Protein AF-A0A0R1FWG7-F1 (afdb_monomer_lite)

Foldseek 3Di:
DDDDDDDDDDDDDDDDDDPDDDDPQLPDDVPDCVLQQQFACDLDCLFKPADVQFAFQLMKGWGQWACALLNDTDGTDSPDIDGPLLRDALDPQLLQLSLVLLCVVVVHDPDRDHPPDDSVVSVVSSSVSSNVLNNVCNVVVDCPVVSVSSVVSLVVVVVVPPDPDPVPHSFHQHPPGDGGGSVNVVVSSVVD

InterPro domains:
  IPR003318 Glycoside hydrolase, family 70, catalytic domain [PF02324] (84-166)

Sequence (192 aa):
MAALFGVGLILSISNSRAETSGIVKPAYNPQNNYSKNNAFYKIDEQNISTVDGYLTFNTWYRPKMILRNGQKWENSTSKDRRPILMAWWPSKRLETQYINFMNEYFDYGDDTYDITSSQKDLNDATQVIQKEVEMKITQTKSTKWLKAIIKEFIKDQSQYSLVNHDEKSNKLVDGKHRKFNINDLKRLNSLF

Secondary structure (DSSP, 8-state):
--------------------SS-------TT-HHHHHHSBS-SSTTTB--BTTB-BTT-EE-BSEEEETTTEEEE--TT--EEGGGT--SSHHHHHHHHHHHHHHHT--SPPP-TTS-HHHHHHHHHHHHHHHHHHHHHHT-SHHHHHHHHHHHHHTTTTT--SS-TTT-B-B-SS--B-BHHHHHHHHTT-

Radius of gyration: 18.35 Å; chains: 1; bounding box: 41×44×64 Å

Organism: NCBI:txid1423768

pLDDT: mean 72.42, std 23.99, range [22.06, 97.94]

Structure (mmCIF, N/CA/C/O backbone):
data_AF-A0A0R1FWG7-F1
#
_entry.id   AF-A0A0R1FWG7-F1
#
loop_
_atom_site.group_PDB
_atom_site.id
_atom_site.type_symbol
_atom_site.label_atom_id
_atom_site.label_alt_id
_atom_site.label_comp_id
_atom_site.label_asym_id
_atom_site.label_entity_id
_atom_site.label_seq_id
_atom_site.pdbx_PDB_ins_code
_atom_site.Cartn_x
_atom_site.Cartn_y
_atom_site.Cartn_z
_atom_site.occupancy
_atom_site.B_iso_or_equiv
_atom_site.auth_seq_id
_atom_site.auth_comp_id
_atom_site.auth_asym_id
_atom_site.auth_atom_id
_atom_site.pdbx_PDB_model_num
ATOM 1 N N . MET A 1 1 ? 13.111 23.728 -48.787 1.00 31.08 1 MET A N 1
ATOM 2 C CA . MET A 1 1 ? 13.459 22.297 -48.914 1.00 31.08 1 MET A CA 1
ATOM 3 C C . MET A 1 1 ? 13.442 21.699 -47.519 1.00 31.08 1 MET A C 1
ATOM 5 O O . MET A 1 1 ? 14.278 22.075 -46.713 1.00 31.08 1 MET A O 1
ATOM 9 N N . ALA A 1 2 ? 12.447 20.868 -47.220 1.00 29.61 2 ALA A N 1
ATOM 10 C CA . ALA A 1 2 ? 12.314 20.132 -45.967 1.00 29.61 2 ALA A CA 1
ATOM 11 C C . ALA A 1 2 ? 11.973 18.680 -46.327 1.00 29.61 2 ALA A C 1
ATOM 13 O O . ALA A 1 2 ? 10.992 18.446 -47.027 1.00 29.61 2 ALA A O 1
ATOM 14 N N . ALA A 1 3 ? 12.825 17.746 -45.913 1.00 26.14 3 ALA A N 1
ATOM 15 C CA . ALA A 1 3 ? 12.630 16.294 -45.908 1.00 26.14 3 ALA A CA 1
ATOM 16 C C . ALA A 1 3 ? 13.750 15.741 -44.989 1.00 26.14 3 ALA A C 1
ATOM 18 O O . ALA A 1 3 ? 14.853 16.275 -45.022 1.00 26.14 3 ALA A O 1
ATOM 19 N N . LEU A 1 4 ? 13.558 14.781 -44.084 1.00 24.23 4 LEU A N 1
ATOM 20 C CA . LEU A 1 4 ? 12.995 13.448 -44.275 1.00 24.23 4 LEU A CA 1
ATOM 21 C C . LEU A 1 4 ? 12.513 12.847 -42.940 1.00 24.23 4 LEU A C 1
ATOM 23 O O . LEU A 1 4 ? 13.108 13.069 -41.888 1.00 24.23 4 LEU A O 1
ATOM 27 N N . PHE A 1 5 ? 11.474 12.018 -43.039 1.00 29.58 5 PHE A N 1
ATOM 28 C CA . PHE A 1 5 ? 11.072 11.007 -42.062 1.00 29.58 5 PHE A CA 1
ATOM 29 C C . PHE A 1 5 ? 12.147 9.913 -41.915 1.00 29.58 5 PHE A C 1
ATOM 31 O O . PHE A 1 5 ? 12.791 9.553 -42.899 1.00 29.58 5 PHE A O 1
ATOM 38 N N . GLY A 1 6 ? 12.274 9.319 -40.724 1.00 23.81 6 GLY A N 1
ATOM 39 C CA . GLY A 1 6 ? 13.132 8.154 -40.494 1.00 23.81 6 GLY A CA 1
ATOM 40 C C . GLY A 1 6 ? 12.812 7.424 -39.191 1.00 23.81 6 GLY A C 1
ATOM 41 O O . GLY A 1 6 ? 13.288 7.797 -38.126 1.00 23.81 6 GLY A O 1
ATOM 42 N N . VAL A 1 7 ? 11.996 6.377 -39.301 1.00 28.64 7 VAL A N 1
ATOM 43 C CA . VAL A 1 7 ? 11.747 5.348 -38.282 1.00 28.64 7 VAL A CA 1
ATOM 44 C C . VAL A 1 7 ? 13.055 4.602 -37.983 1.00 28.64 7 VAL A C 1
ATOM 46 O O . VAL A 1 7 ? 13.767 4.231 -38.911 1.00 28.64 7 VAL A O 1
ATOM 49 N N . GLY A 1 8 ? 13.355 4.346 -36.707 1.00 22.06 8 GLY A N 1
ATOM 50 C CA . GLY A 1 8 ? 14.566 3.632 -36.291 1.00 22.06 8 GLY A CA 1
ATOM 51 C C . GLY A 1 8 ? 14.415 2.937 -34.941 1.00 22.06 8 GLY A C 1
ATOM 52 O O . GLY A 1 8 ? 15.025 3.333 -33.956 1.00 22.06 8 GLY A O 1
ATOM 53 N N . LEU A 1 9 ? 13.580 1.899 -34.907 1.00 23.03 9 LEU A N 1
ATOM 54 C CA . LEU A 1 9 ? 13.536 0.895 -33.847 1.00 23.03 9 LEU A CA 1
ATOM 55 C C . LEU A 1 9 ? 14.856 0.100 -33.855 1.00 23.03 9 LEU A C 1
ATOM 57 O O . LEU A 1 9 ? 15.122 -0.603 -34.826 1.00 23.03 9 LEU A O 1
ATOM 61 N N . ILE A 1 10 ? 15.644 0.144 -32.776 1.00 25.00 10 ILE A N 1
ATOM 62 C CA . ILE A 1 10 ? 16.577 -0.945 -32.443 1.00 25.00 10 ILE A CA 1
ATOM 63 C C . ILE A 1 10 ? 16.341 -1.362 -30.990 1.00 25.00 10 ILE A C 1
ATOM 65 O O . ILE A 1 10 ? 16.821 -0.748 -30.041 1.00 25.00 10 ILE A O 1
ATOM 69 N N . LEU A 1 11 ? 15.578 -2.447 -30.852 1.00 23.88 11 LEU A N 1
ATOM 70 C CA . LEU A 1 11 ? 15.606 -3.353 -29.711 1.00 23.88 11 LEU A CA 1
ATOM 71 C C . LEU A 1 11 ? 16.945 -4.101 -29.724 1.00 23.88 11 LEU A C 1
ATOM 73 O O . LEU A 1 11 ? 17.258 -4.796 -30.686 1.00 23.88 11 LEU A O 1
ATOM 77 N N . SER A 1 12 ? 17.700 -4.011 -28.634 1.00 25.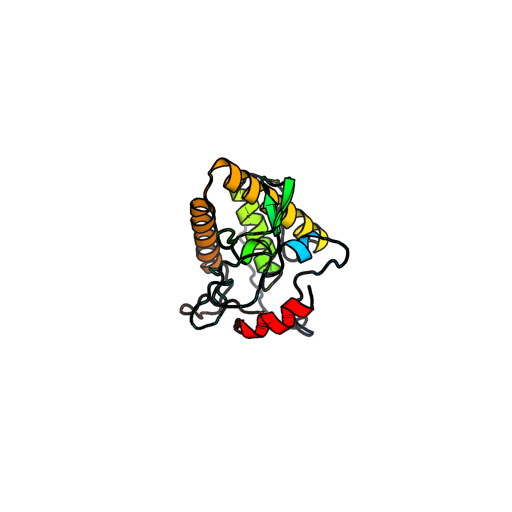70 12 SER A N 1
ATOM 78 C CA . SER A 1 12 ? 18.812 -4.916 -28.340 1.00 25.70 12 SER A CA 1
ATOM 79 C C . SER A 1 12 ? 18.704 -5.342 -26.880 1.00 25.70 12 SER A C 1
ATOM 81 O O . SER A 1 12 ? 19.145 -4.644 -25.969 1.00 25.70 12 SER A O 1
ATOM 83 N N . ILE A 1 13 ? 18.067 -6.493 -26.674 1.00 30.81 13 ILE A N 1
ATOM 84 C CA . ILE A 1 13 ? 18.043 -7.233 -25.412 1.00 30.81 13 ILE A CA 1
ATOM 85 C C . ILE A 1 13 ? 19.378 -7.975 -25.248 1.00 30.81 13 ILE A C 1
ATOM 87 O O . ILE A 1 13 ? 19.883 -8.543 -26.214 1.00 30.81 13 ILE A O 1
ATOM 91 N N . SER A 1 14 ? 19.835 -8.055 -23.992 1.00 30.50 14 SER A N 1
ATOM 92 C CA . SER A 1 14 ? 20.811 -8.985 -23.380 1.00 30.50 14 SER A CA 1
ATOM 93 C C . SER A 1 14 ? 22.120 -8.297 -22.944 1.00 30.50 14 SER A C 1
ATOM 95 O O . SER A 1 14 ? 22.676 -7.493 -23.670 1.00 30.50 14 SER A O 1
ATOM 97 N N . ASN A 1 15 ? 22.676 -8.509 -21.748 1.00 31.50 15 ASN A N 1
ATOM 98 C CA . ASN A 1 15 ? 22.517 -9.618 -20.824 1.00 31.50 15 ASN A CA 1
ATOM 99 C C . ASN A 1 15 ? 23.030 -9.226 -19.419 1.00 31.50 15 ASN A C 1
ATOM 101 O O . ASN A 1 15 ? 24.062 -8.577 -19.282 1.00 31.50 15 ASN A O 1
ATOM 105 N N . SER A 1 16 ? 22.312 -9.687 -18.394 1.00 40.69 16 SER A N 1
ATOM 106 C CA . SER A 1 16 ? 22.815 -10.235 -17.125 1.00 40.69 16 SER A CA 1
ATOM 107 C C . SER A 1 16 ? 24.075 -9.641 -16.459 1.00 40.69 16 SER A C 1
ATOM 109 O O . SER A 1 16 ? 25.192 -9.993 -16.833 1.00 40.69 16 SER A O 1
ATOM 111 N N . ARG A 1 17 ? 23.893 -8.920 -15.341 1.00 32.62 17 ARG A N 1
ATOM 112 C CA . ARG A 1 17 ? 24.586 -9.116 -14.036 1.00 32.62 17 ARG A CA 1
ATOM 113 C C . ARG A 1 17 ? 24.472 -7.863 -13.157 1.00 32.62 17 ARG A C 1
ATOM 115 O O . ARG A 1 17 ? 25.412 -7.096 -13.016 1.00 32.62 17 ARG A O 1
ATOM 122 N N . ALA A 1 18 ? 23.326 -7.722 -12.498 1.00 30.61 18 ALA A N 1
ATOM 123 C CA . ALA A 1 18 ? 23.224 -7.062 -11.194 1.00 30.61 18 ALA A CA 1
ATOM 124 C C . ALA A 1 18 ? 22.022 -7.621 -10.408 1.00 30.61 18 ALA A C 1
ATOM 126 O O . ALA A 1 18 ? 21.308 -6.897 -9.735 1.00 30.61 18 ALA A O 1
ATOM 127 N N . GLU A 1 19 ? 21.772 -8.930 -10.505 1.00 35.44 19 GLU A N 1
ATOM 128 C CA . GLU A 1 19 ? 20.774 -9.619 -9.677 1.00 35.44 19 GLU A CA 1
ATOM 129 C C . GLU A 1 19 ? 21.461 -10.643 -8.772 1.00 35.44 19 GLU A C 1
ATOM 131 O O . GLU A 1 19 ? 21.254 -11.860 -8.856 1.00 35.44 19 GLU A O 1
ATOM 136 N N . THR A 1 20 ? 22.345 -10.149 -7.911 1.00 29.97 20 THR A N 1
ATOM 137 C CA . THR A 1 20 ? 22.877 -10.923 -6.791 1.00 29.97 20 THR A CA 1
ATOM 138 C C . THR A 1 20 ? 23.075 -10.010 -5.590 1.00 29.97 20 THR A C 1
ATOM 140 O O . THR A 1 20 ? 24.116 -9.377 -5.456 1.00 29.97 20 THR A O 1
ATOM 143 N N . SER A 1 21 ? 22.096 -9.957 -4.690 1.00 28.17 21 SER A N 1
ATOM 144 C CA . SER A 1 21 ? 22.282 -10.410 -3.304 1.00 28.17 21 SER A CA 1
ATOM 145 C C . SER A 1 21 ? 21.107 -9.988 -2.424 1.00 28.17 21 SER A C 1
ATOM 147 O O . SER A 1 21 ? 20.865 -8.813 -2.181 1.00 28.17 21 SER A O 1
ATOM 149 N N . GLY A 1 22 ? 20.428 -10.997 -1.883 1.00 27.80 22 GLY A N 1
ATOM 150 C CA . GLY A 1 22 ? 19.469 -10.827 -0.804 1.00 27.80 22 GLY A CA 1
ATOM 151 C C . GLY A 1 22 ? 18.090 -10.405 -1.283 1.00 27.80 22 GLY A C 1
ATOM 152 O O . GLY A 1 22 ? 17.945 -9.659 -2.237 1.00 27.80 22 GLY A O 1
ATOM 153 N N . ILE A 1 23 ? 17.083 -10.938 -0.595 1.00 29.78 23 ILE A N 1
ATOM 154 C CA . ILE A 1 23 ? 15.804 -10.286 -0.305 1.00 29.78 23 ILE A CA 1
ATOM 155 C C . ILE A 1 23 ? 15.820 -8.834 -0.802 1.00 29.78 23 ILE A C 1
ATOM 157 O O . ILE A 1 23 ? 16.528 -8.019 -0.201 1.00 29.78 23 ILE A O 1
ATOM 161 N N . VAL A 1 24 ? 15.066 -8.501 -1.857 1.00 31.81 24 VAL A N 1
ATOM 162 C CA . VAL A 1 24 ? 14.725 -7.097 -2.105 1.00 31.81 24 VAL A CA 1
ATOM 163 C C . VAL A 1 24 ? 13.891 -6.688 -0.902 1.00 31.81 24 VAL A C 1
ATOM 165 O O . VAL A 1 24 ? 12.697 -6.968 -0.796 1.00 31.81 24 VAL A O 1
ATOM 168 N N . LYS A 1 25 ? 14.584 -6.154 0.104 1.00 34.41 25 LYS A N 1
ATOM 169 C CA . LYS A 1 25 ? 13.957 -5.534 1.256 1.00 34.41 25 LYS A CA 1
ATOM 170 C C . LYS A 1 25 ? 13.084 -4.437 0.647 1.00 34.41 25 LYS A C 1
ATOM 172 O O . LYS A 1 25 ? 13.631 -3.677 -0.158 1.00 34.41 25 LYS A O 1
ATOM 177 N N . PRO A 1 26 ? 11.784 -4.328 0.991 1.00 36.22 26 PRO A N 1
ATOM 178 C CA . PRO A 1 26 ? 11.079 -3.080 0.711 1.00 36.22 26 PRO A CA 1
ATOM 179 C C . PRO A 1 26 ? 11.997 -1.987 1.231 1.00 36.22 26 PRO A C 1
ATOM 181 O O . PRO A 1 26 ? 12.526 -2.165 2.329 1.00 36.22 26 PRO A O 1
ATOM 184 N N . ALA A 1 27 ? 12.316 -0.990 0.411 1.00 38.44 27 ALA A N 1
ATOM 185 C CA . ALA A 1 27 ? 13.386 -0.054 0.695 1.00 38.44 27 ALA A CA 1
ATOM 186 C C . ALA A 1 27 ? 13.237 0.545 2.092 1.00 38.44 27 ALA A C 1
ATOM 188 O O . ALA A 1 27 ? 12.474 1.479 2.337 1.00 38.44 27 ALA A O 1
ATOM 189 N N . TYR A 1 28 ? 13.933 -0.076 3.036 1.00 40.16 28 TYR A N 1
ATOM 190 C CA . TYR A 1 28 ? 13.684 0.120 4.442 1.00 40.16 28 TYR A CA 1
ATOM 191 C C . TYR A 1 28 ? 14.490 1.336 4.838 1.00 40.16 28 TYR A C 1
ATOM 193 O O . TYR A 1 28 ? 15.714 1.274 4.941 1.00 40.16 28 TYR A O 1
ATOM 201 N N . ASN A 1 29 ? 13.786 2.445 5.034 1.00 40.19 29 ASN A N 1
ATOM 202 C CA . ASN A 1 29 ? 14.316 3.570 5.771 1.00 40.19 29 ASN A CA 1
ATOM 203 C C . ASN A 1 29 ? 13.991 3.360 7.269 1.00 40.19 29 ASN A C 1
ATOM 205 O O . ASN A 1 29 ? 12.844 3.591 7.663 1.00 40.19 29 ASN A O 1
ATOM 209 N N . PRO A 1 30 ? 14.954 2.930 8.113 1.00 39.53 30 PRO A N 1
ATOM 210 C CA . PRO A 1 30 ? 14.750 2.693 9.550 1.00 39.53 30 PRO A CA 1
ATOM 211 C C . PRO A 1 30 ? 14.271 3.909 10.349 1.00 39.53 30 PRO A C 1
ATOM 213 O O . PRO A 1 30 ? 13.859 3.750 11.498 1.00 39.53 30 PRO A O 1
ATOM 216 N N . GLN A 1 31 ? 14.324 5.107 9.763 1.00 41.41 31 GLN A N 1
ATOM 217 C CA . GLN A 1 31 ? 13.936 6.360 10.408 1.00 41.41 31 GLN A CA 1
ATOM 218 C C . GLN A 1 31 ? 12.481 6.774 10.136 1.00 41.41 31 GLN A C 1
ATOM 220 O O . GLN A 1 31 ? 12.045 7.799 10.652 1.00 41.41 31 GLN A O 1
ATOM 225 N N . ASN A 1 32 ? 11.702 6.009 9.356 1.00 54.47 32 ASN A N 1
ATOM 226 C CA . ASN A 1 32 ? 10.327 6.389 9.023 1.00 54.47 32 ASN A CA 1
ATOM 227 C C . ASN A 1 32 ? 9.288 5.484 9.715 1.00 54.47 32 ASN A C 1
ATOM 229 O O . ASN A 1 32 ? 9.190 4.291 9.431 1.00 54.47 32 ASN A O 1
ATOM 233 N N . ASN A 1 33 ? 8.453 6.066 10.584 1.00 70.94 33 ASN A N 1
ATOM 234 C CA . ASN A 1 33 ? 7.305 5.388 11.205 1.00 70.94 33 ASN A CA 1
ATOM 235 C C . ASN A 1 33 ? 6.313 4.818 10.171 1.00 70.94 33 ASN A C 1
ATOM 237 O O . ASN A 1 33 ? 5.533 3.923 10.491 1.00 70.94 33 ASN A O 1
ATOM 241 N N . TYR A 1 34 ? 6.361 5.296 8.927 1.00 79.56 34 TYR A N 1
ATOM 242 C CA . TYR A 1 34 ? 5.481 4.881 7.839 1.00 79.56 34 TYR A CA 1
ATOM 243 C C . TYR A 1 34 ? 5.527 3.378 7.535 1.00 79.56 34 TYR A C 1
ATOM 245 O O . TYR A 1 34 ? 4.486 2.726 7.449 1.00 79.56 34 TYR A O 1
ATOM 253 N N . SER A 1 35 ? 6.726 2.799 7.420 1.00 79.38 35 SER A N 1
ATOM 254 C CA . SER A 1 35 ? 6.892 1.369 7.125 1.00 79.38 35 SER A CA 1
ATOM 255 C C . SER A 1 35 ? 6.396 0.497 8.281 1.00 79.38 35 SER A C 1
ATOM 257 O O . SER A 1 35 ? 5.703 -0.495 8.058 1.00 79.38 35 SER A O 1
ATOM 259 N N . LYS A 1 36 ? 6.664 0.907 9.527 1.00 83.75 36 LYS A N 1
ATOM 260 C CA . LYS A 1 36 ? 6.192 0.227 10.745 1.00 83.75 36 LYS A CA 1
ATOM 261 C C . LYS A 1 36 ? 4.672 0.238 10.857 1.00 83.75 36 LYS A C 1
ATOM 263 O O . LYS A 1 36 ? 4.076 -0.771 11.228 1.00 83.75 36 LYS A O 1
ATOM 268 N N . ASN A 1 37 ? 4.049 1.358 10.511 1.00 89.19 37 ASN A N 1
ATOM 269 C CA . ASN A 1 37 ? 2.600 1.519 10.532 1.00 89.19 37 ASN A CA 1
ATOM 270 C C . ASN A 1 37 ? 1.910 0.642 9.477 1.00 89.19 37 ASN A C 1
ATOM 272 O O . ASN A 1 37 ? 0.889 0.016 9.769 1.00 89.19 37 ASN A O 1
ATOM 276 N N . ASN A 1 38 ? 2.510 0.533 8.291 1.00 90.31 38 ASN A N 1
ATOM 277 C CA . ASN A 1 38 ? 2.018 -0.303 7.198 1.00 90.31 38 ASN A CA 1
ATOM 278 C C . ASN A 1 38 ? 2.428 -1.779 7.288 1.00 90.31 38 ASN A C 1
ATOM 280 O O . ASN A 1 38 ? 1.972 -2.572 6.465 1.00 90.31 38 ASN A O 1
ATOM 284 N N . ALA A 1 39 ? 3.244 -2.178 8.266 1.00 86.62 39 ALA A N 1
ATOM 285 C CA . ALA A 1 39 ? 3.586 -3.580 8.484 1.00 86.62 39 ALA A CA 1
ATOM 286 C C . ALA A 1 39 ? 2.330 -4.424 8.767 1.00 86.62 39 ALA A C 1
ATOM 288 O O . ALA A 1 39 ? 1.300 -3.911 9.210 1.00 86.62 39 ALA A O 1
ATOM 289 N N . PHE A 1 40 ? 2.412 -5.737 8.550 1.00 86.50 40 PHE A N 1
ATOM 290 C CA . PHE A 1 40 ? 1.304 -6.649 8.834 1.00 86.50 40 PHE A CA 1
ATOM 291 C C . PHE A 1 40 ? 0.906 -6.576 10.315 1.00 86.50 40 PHE A C 1
ATOM 293 O O . PHE A 1 40 ? 1.756 -6.682 11.201 1.00 86.50 40 PHE A O 1
ATOM 300 N N . TYR A 1 41 ? -0.395 -6.453 10.595 1.00 89.31 41 TYR A N 1
ATOM 301 C CA . TYR A 1 41 ? -0.917 -6.564 11.960 1.00 89.31 41 TYR A CA 1
ATOM 302 C C . TYR A 1 41 ? -0.569 -7.928 12.562 1.00 89.31 41 TYR A C 1
ATOM 304 O O . TYR A 1 41 ? -0.049 -8.027 13.672 1.00 89.31 41 TYR A O 1
ATOM 312 N N . LYS A 1 42 ? -0.835 -8.985 11.790 1.00 86.94 42 LYS A N 1
ATOM 313 C CA . LYS A 1 42 ? -0.473 -10.366 12.090 1.00 86.94 42 LYS A CA 1
ATOM 314 C C . LYS A 1 42 ? -0.392 -11.151 10.785 1.00 86.94 42 LYS A C 1
ATOM 316 O O . LYS A 1 42 ? -1.100 -10.834 9.830 1.00 86.94 42 LYS A O 1
ATOM 321 N N . ILE A 1 43 ? 0.471 -12.160 10.745 1.00 84.50 43 ILE A N 1
ATOM 322 C CA . ILE A 1 43 ? 0.637 -13.029 9.576 1.00 84.50 43 ILE A CA 1
ATOM 323 C C . ILE A 1 43 ? -0.133 -14.318 9.809 1.00 84.50 43 ILE A C 1
ATOM 325 O O . ILE A 1 43 ? 0.385 -15.289 10.360 1.00 84.50 43 ILE A O 1
ATOM 329 N N . ASP A 1 44 ? -1.395 -14.281 9.412 1.00 84.31 44 ASP A N 1
ATOM 330 C CA . ASP A 1 44 ? -2.301 -15.418 9.369 1.00 84.31 44 ASP A CA 1
ATOM 331 C C . ASP A 1 44 ? -3.400 -15.164 8.325 1.00 84.31 44 ASP A C 1
ATOM 333 O O . ASP A 1 44 ? -3.553 -14.056 7.803 1.00 84.31 44 ASP A O 1
ATOM 337 N N . GLU A 1 45 ? -4.172 -16.199 8.019 1.00 84.62 45 GLU A N 1
ATOM 338 C CA . GLU A 1 45 ? -5.243 -16.149 7.016 1.00 84.62 45 GLU A CA 1
ATOM 339 C C . GLU A 1 45 ? -6.403 -15.230 7.433 1.00 84.62 45 GLU A C 1
ATOM 341 O O . GLU A 1 45 ? -7.122 -14.690 6.593 1.00 84.62 45 GLU A O 1
ATOM 346 N N . GLN A 1 46 ? -6.559 -14.970 8.737 1.00 89.75 46 GLN A N 1
ATOM 347 C CA . GLN A 1 46 ? -7.529 -13.996 9.239 1.00 89.75 46 GLN A CA 1
ATOM 348 C C . GLN A 1 46 ? -7.088 -12.560 8.980 1.00 89.75 46 GLN A C 1
ATOM 350 O O . GLN A 1 46 ? -7.915 -11.650 9.070 1.00 89.75 46 GLN A O 1
ATOM 355 N N . ASN A 1 47 ? -5.807 -12.317 8.699 1.00 90.00 47 ASN A N 1
ATOM 356 C CA . ASN A 1 47 ? -5.251 -10.985 8.509 1.00 90.00 47 ASN A CA 1
ATOM 357 C C . ASN A 1 47 ? -4.757 -10.709 7.084 1.00 90.00 47 ASN A C 1
ATOM 359 O O . ASN A 1 47 ? -4.560 -9.543 6.735 1.00 90.00 47 ASN A O 1
ATOM 363 N N . ILE A 1 48 ? -4.620 -11.748 6.259 1.00 87.50 48 ILE A N 1
ATOM 364 C CA . ILE A 1 48 ? -4.055 -11.690 4.909 1.00 87.50 48 ILE A CA 1
ATOM 365 C C . ILE A 1 48 ? -4.868 -12.599 3.987 1.00 87.50 48 ILE A C 1
ATOM 367 O O . ILE A 1 48 ? -4.997 -13.791 4.246 1.00 87.50 48 ILE A O 1
ATOM 371 N N . SER A 1 49 ? -5.386 -12.059 2.883 1.00 86.50 49 SER A N 1
ATOM 372 C CA . SER A 1 49 ? -6.030 -12.886 1.860 1.00 86.50 49 SER A CA 1
ATOM 373 C C . SER A 1 49 ? -4.982 -13.585 0.993 1.00 86.50 49 SER A C 1
ATOM 375 O O . SER A 1 49 ? -4.137 -12.922 0.380 1.00 86.50 49 SER A O 1
ATOM 377 N N . THR A 1 50 ? -5.078 -14.902 0.880 1.00 78.94 50 THR A N 1
ATOM 378 C CA . THR A 1 50 ? -4.167 -15.734 0.089 1.00 78.94 50 THR A CA 1
ATOM 379 C C . THR A 1 50 ? -4.932 -16.546 -0.955 1.00 78.94 50 THR A C 1
ATOM 381 O O . THR A 1 50 ? -6.152 -16.690 -0.879 1.00 78.94 50 THR A O 1
ATOM 384 N N . VAL A 1 51 ? -4.206 -17.067 -1.944 1.00 71.94 51 VAL A N 1
ATOM 385 C CA . VAL A 1 51 ? -4.682 -18.112 -2.864 1.00 71.94 51 VAL A CA 1
ATOM 386 C C . VAL A 1 51 ? -3.756 -19.309 -2.683 1.00 71.94 51 VAL A C 1
ATOM 388 O O . VAL A 1 51 ? -2.550 -19.194 -2.916 1.00 71.94 51 VAL A O 1
ATOM 391 N N . ASP A 1 52 ? -4.295 -20.425 -2.194 1.00 75.44 52 ASP A N 1
ATOM 392 C CA . ASP A 1 52 ? -3.541 -21.631 -1.812 1.00 75.44 52 ASP A CA 1
ATOM 393 C C . ASP A 1 52 ? -2.373 -21.347 -0.845 1.00 75.44 52 ASP A C 1
ATOM 395 O O . ASP A 1 52 ? -1.282 -21.899 -0.980 1.00 75.44 52 ASP A O 1
ATOM 399 N N . GLY A 1 53 ? -2.551 -20.408 0.093 1.00 70.75 53 GLY A N 1
ATOM 400 C CA . GLY A 1 53 ? -1.501 -20.002 1.038 1.00 70.75 53 GLY A CA 1
ATOM 401 C C . GLY A 1 53 ? -0.421 -19.074 0.459 1.00 70.75 53 GLY A C 1
ATOM 402 O O . GLY A 1 53 ? 0.515 -18.701 1.171 1.00 70.75 53 GLY A O 1
ATOM 403 N N . TYR A 1 54 ? -0.547 -18.656 -0.804 1.00 73.25 54 TYR A N 1
ATOM 404 C CA . TYR A 1 54 ? 0.363 -17.713 -1.457 1.00 73.25 54 TYR A CA 1
ATOM 405 C C . TYR A 1 54 ? -0.211 -16.303 -1.528 1.00 73.25 54 TYR A C 1
ATOM 407 O O . TYR A 1 54 ? -1.425 -16.097 -1.626 1.00 73.25 54 TYR A O 1
ATOM 415 N N . LEU A 1 55 ? 0.692 -15.326 -1.532 1.00 78.38 55 LEU A N 1
ATOM 416 C CA . LEU A 1 55 ? 0.353 -13.941 -1.819 1.00 78.38 55 LEU A CA 1
ATOM 417 C C . LEU A 1 55 ? 0.216 -13.741 -3.324 1.00 78.38 55 LEU A C 1
ATOM 419 O O . LEU A 1 55 ? 0.971 -14.295 -4.127 1.00 78.38 55 LEU A O 1
ATOM 423 N N . THR A 1 56 ? -0.729 -12.893 -3.695 1.00 78.12 56 THR A N 1
ATOM 424 C CA . THR A 1 56 ? -0.982 -12.486 -5.076 1.00 78.12 56 THR A CA 1
ATOM 425 C C . THR A 1 56 ? -0.952 -10.969 -5.165 1.00 78.12 56 THR A C 1
ATOM 427 O O . THR A 1 56 ? -1.079 -10.286 -4.148 1.00 78.12 56 THR A O 1
ATOM 430 N N . PHE A 1 57 ? -0.862 -10.413 -6.371 1.00 80.06 57 PHE A N 1
ATOM 431 C CA . PHE A 1 57 ? -1.038 -8.964 -6.550 1.00 80.06 57 PHE A CA 1
ATOM 432 C C . PHE A 1 57 ? -2.416 -8.478 -6.061 1.00 80.06 57 PHE A C 1
ATOM 434 O O . PHE A 1 57 ? -2.570 -7.342 -5.624 1.00 80.06 57 PHE A O 1
ATOM 441 N N . ASN A 1 58 ? -3.408 -9.375 -6.046 1.00 81.94 58 ASN A N 1
ATOM 442 C CA . ASN A 1 58 ? -4.746 -9.135 -5.509 1.00 81.94 58 ASN A CA 1
ATOM 443 C C . ASN A 1 58 ? -4.849 -9.337 -3.987 1.00 81.94 58 ASN A C 1
ATOM 445 O O . ASN A 1 58 ? -5.958 -9.292 -3.452 1.00 81.94 58 ASN A O 1
ATOM 449 N N . THR A 1 59 ? -3.748 -9.588 -3.274 1.00 84.69 59 THR A N 1
ATOM 450 C CA . THR A 1 59 ? -3.779 -9.784 -1.823 1.00 84.69 59 THR A CA 1
ATOM 451 C C . THR A 1 59 ? -4.131 -8.485 -1.105 1.00 84.69 59 THR A C 1
ATOM 453 O O . THR A 1 59 ? -3.546 -7.432 -1.344 1.00 84.69 59 THR A O 1
ATOM 456 N N . TRP A 1 60 ? -5.078 -8.584 -0.176 1.00 94.12 60 TRP A N 1
ATOM 457 C CA . TRP A 1 60 ? -5.403 -7.563 0.805 1.00 94.12 60 TRP A CA 1
ATOM 458 C C . TRP A 1 60 ? -4.969 -8.040 2.185 1.00 94.12 60 TRP A C 1
ATOM 460 O O . TRP A 1 60 ? -5.156 -9.203 2.546 1.00 94.12 60 TRP A O 1
ATOM 470 N N . TYR A 1 61 ? -4.424 -7.130 2.976 1.00 93.88 61 TYR A N 1
ATOM 471 C CA . TYR A 1 61 ? -3.943 -7.413 4.320 1.00 93.88 61 TYR A CA 1
ATOM 472 C C . TYR A 1 61 ? -4.440 -6.359 5.307 1.00 93.88 61 TYR A C 1
ATOM 474 O O . TYR A 1 61 ? -4.930 -5.300 4.910 1.00 93.88 61 TYR A O 1
ATOM 482 N N . ARG A 1 62 ? -4.364 -6.662 6.603 1.00 96.44 62 ARG A N 1
ATOM 483 C CA . ARG A 1 62 ? -4.569 -5.675 7.669 1.00 96.44 62 ARG A CA 1
ATOM 484 C C . ARG A 1 62 ? -3.210 -5.095 8.085 1.00 96.44 62 ARG A C 1
ATOM 486 O O . ARG A 1 62 ? -2.411 -5.851 8.647 1.00 96.44 62 ARG A O 1
ATOM 493 N N . PRO A 1 63 ? -2.940 -3.800 7.849 1.00 95.06 63 PRO A N 1
ATOM 494 C CA . PRO A 1 63 ? -1.756 -3.139 8.395 1.00 95.06 63 PRO A CA 1
ATOM 495 C C . PRO A 1 63 ? -1.890 -2.947 9.912 1.00 95.06 63 PRO A C 1
ATOM 497 O O . PRO A 1 63 ? -2.993 -3.042 10.451 1.00 95.06 63 PRO A O 1
ATOM 500 N N . LYS A 1 64 ? -0.798 -2.673 10.630 1.00 93.19 64 LYS A N 1
ATOM 501 C CA . LYS A 1 64 ? -0.849 -2.356 12.071 1.00 93.19 64 LYS A CA 1
ATOM 502 C C . LYS A 1 64 ? -1.679 -1.099 12.332 1.00 93.19 64 LYS A C 1
ATOM 504 O O . LYS A 1 64 ? -2.545 -1.107 13.206 1.00 93.19 64 LYS A O 1
ATOM 509 N N . MET A 1 65 ? -1.454 -0.065 11.527 1.00 95.56 65 MET A N 1
ATOM 510 C CA . MET A 1 65 ? -2.103 1.237 11.642 1.00 95.56 65 MET A CA 1
ATOM 511 C C . MET A 1 65 ? -2.735 1.655 10.311 1.00 95.56 65 MET A C 1
ATOM 513 O O . MET A 1 65 ? -2.330 1.201 9.244 1.00 95.56 65 MET A O 1
ATOM 517 N N . ILE A 1 66 ? -3.712 2.554 10.376 1.00 97.12 66 ILE A N 1
ATOM 518 C CA . ILE A 1 66 ? -4.332 3.217 9.226 1.00 97.12 66 ILE A CA 1
ATOM 519 C C . ILE A 1 66 ? -4.094 4.716 9.333 1.00 97.12 66 ILE A C 1
ATOM 521 O O . ILE A 1 66 ? -4.324 5.292 10.395 1.00 97.12 66 ILE A O 1
ATOM 525 N N . LEU A 1 67 ? -3.684 5.349 8.234 1.00 95.19 67 LEU A N 1
ATOM 526 C CA . LEU A 1 67 ? -3.563 6.801 8.138 1.00 95.19 67 LEU A CA 1
ATOM 527 C C . LEU A 1 67 ? -4.947 7.402 7.853 1.00 95.19 67 LEU A C 1
ATOM 529 O O . LEU A 1 67 ? -5.273 7.746 6.723 1.00 95.19 67 LEU A O 1
ATOM 533 N N . ARG A 1 68 ? -5.806 7.476 8.870 1.00 93.75 68 ARG A N 1
ATOM 534 C CA . ARG A 1 68 ? -7.193 7.943 8.743 1.00 93.75 68 ARG A CA 1
ATOM 535 C C . ARG A 1 68 ? -7.248 9.327 8.122 1.00 93.75 68 ARG A C 1
ATOM 537 O O . ARG A 1 68 ? -6.548 10.240 8.567 1.00 93.75 68 ARG A O 1
ATOM 544 N N . ASN A 1 69 ? -8.092 9.456 7.097 1.00 92.00 69 ASN A N 1
ATOM 545 C CA . ASN A 1 69 ? -8.259 10.681 6.322 1.00 92.00 69 ASN A CA 1
ATOM 546 C C . ASN A 1 69 ? -6.933 11.265 5.794 1.00 92.00 69 ASN A C 1
ATOM 548 O O . ASN A 1 69 ? -6.815 12.475 5.640 1.00 92.00 69 ASN A O 1
ATOM 552 N N . GLY A 1 70 ? -5.899 10.438 5.605 1.00 89.12 70 GLY A N 1
ATOM 553 C CA . GLY A 1 70 ? -4.583 10.915 5.182 1.00 89.12 70 GLY A CA 1
ATOM 554 C C . GLY A 1 70 ? -3.833 11.763 6.225 1.00 89.12 70 GLY A C 1
ATOM 555 O O . GLY A 1 70 ? -2.860 12.430 5.883 1.00 89.12 70 GLY A O 1
ATOM 556 N N . GLN A 1 71 ? -4.276 11.790 7.486 1.00 88.94 71 GLN A N 1
ATOM 557 C CA . GLN A 1 71 ? -3.778 12.753 8.481 1.00 88.94 71 GLN A CA 1
ATOM 558 C C . GLN A 1 71 ? -3.254 12.099 9.754 1.00 88.94 71 GLN A C 1
ATOM 560 O O . GLN A 1 71 ? -2.204 12.491 10.260 1.00 88.94 71 GLN A O 1
ATOM 565 N N . LYS A 1 72 ? -3.977 11.114 10.293 1.00 89.94 72 LYS A N 1
ATOM 566 C CA . LYS A 1 72 ? -3.690 10.570 11.623 1.00 89.94 72 LYS A CA 1
ATOM 567 C C . LYS A 1 72 ? -3.577 9.057 11.596 1.00 89.94 72 LYS A C 1
ATOM 569 O O . LYS A 1 72 ? -4.470 8.370 11.117 1.00 89.94 72 LYS A O 1
ATOM 574 N N . TRP A 1 73 ? -2.497 8.540 12.169 1.00 94.19 73 TRP A N 1
ATOM 575 C CA . TRP A 1 73 ? -2.333 7.107 12.370 1.00 94.19 73 TRP A CA 1
ATOM 576 C C . TRP A 1 73 ? -3.199 6.610 13.526 1.00 94.19 73 TRP A C 1
ATOM 578 O O . TRP A 1 73 ? -3.098 7.102 14.650 1.00 94.19 73 TRP A O 1
ATOM 588 N N . GLU A 1 74 ? -4.021 5.604 13.256 1.00 95.62 74 GLU A N 1
ATOM 589 C CA . GLU A 1 74 ? -4.866 4.937 14.24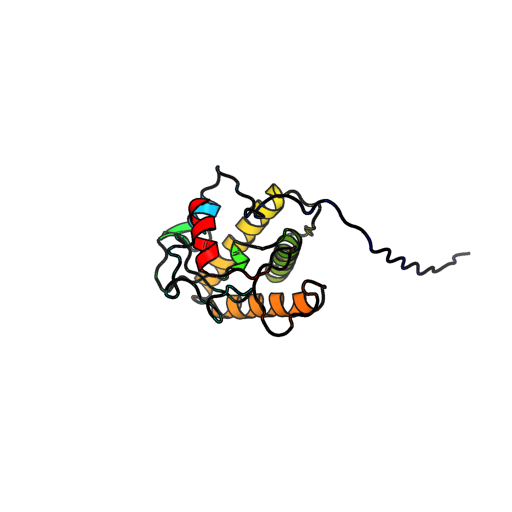5 1.00 95.62 74 GLU A CA 1
ATOM 590 C C . GLU A 1 74 ? -4.726 3.421 14.139 1.00 95.62 74 GLU A C 1
ATOM 592 O O . GLU A 1 74 ? -4.461 2.897 13.057 1.00 95.62 74 GLU A O 1
ATOM 597 N N . ASN A 1 75 ? -4.926 2.711 15.253 1.00 96.88 75 ASN A N 1
ATOM 598 C CA . ASN A 1 75 ? -4.922 1.250 15.255 1.00 96.88 75 ASN A CA 1
ATOM 599 C C . ASN A 1 75 ? -5.930 0.721 14.228 1.00 96.88 75 ASN A C 1
ATOM 601 O O . ASN A 1 75 ? -7.092 1.138 14.199 1.00 96.88 75 ASN A O 1
ATOM 605 N N . SER A 1 76 ? -5.494 -0.220 13.394 1.00 97.56 76 SER A N 1
ATOM 606 C CA . SER A 1 76 ? -6.396 -0.865 12.447 1.00 97.56 76 SER A CA 1
ATOM 607 C C . SER A 1 76 ? -7.409 -1.751 13.174 1.00 97.56 76 SER A C 1
ATOM 609 O O . SER A 1 76 ? -7.139 -2.304 14.244 1.00 97.56 76 SER A O 1
ATOM 611 N N . THR A 1 77 ? -8.569 -1.959 12.565 1.00 97.31 77 THR A N 1
ATOM 612 C CA . THR A 1 77 ? -9.571 -2.952 12.972 1.00 97.31 77 THR A CA 1
ATOM 613 C C . THR A 1 77 ? -9.558 -4.146 12.016 1.00 97.31 77 THR A C 1
ATOM 615 O O . THR A 1 77 ? -8.927 -4.112 10.960 1.00 97.31 77 THR A O 1
ATOM 618 N N . SER A 1 78 ? -10.293 -5.215 12.332 1.00 94.94 78 SER A N 1
ATOM 619 C CA . SER A 1 78 ? -10.437 -6.370 11.428 1.00 94.94 78 SER A CA 1
ATOM 620 C C . SER A 1 78 ? -11.055 -6.016 10.067 1.00 94.94 78 SER A C 1
ATOM 622 O O . SER A 1 78 ? -10.856 -6.747 9.097 1.00 94.94 78 SER A O 1
ATOM 624 N N . LYS A 1 79 ? -11.774 -4.889 9.976 1.00 94.88 79 LYS A N 1
ATOM 625 C CA . LYS A 1 79 ? -12.394 -4.384 8.740 1.00 94.88 79 LYS A CA 1
ATOM 626 C C . LYS A 1 79 ? -11.440 -3.529 7.901 1.00 94.88 79 LYS A C 1
ATOM 628 O O . LYS A 1 79 ? -11.717 -3.271 6.731 1.00 94.88 79 LYS A O 1
ATOM 633 N N . ASP A 1 80 ? -10.312 -3.108 8.466 1.00 97.12 80 ASP A N 1
ATOM 634 C CA . ASP A 1 80 ? -9.357 -2.223 7.806 1.00 97.12 80 ASP A CA 1
ATOM 635 C C . ASP A 1 80 ? -8.361 -3.004 6.962 1.00 97.12 80 ASP A C 1
ATOM 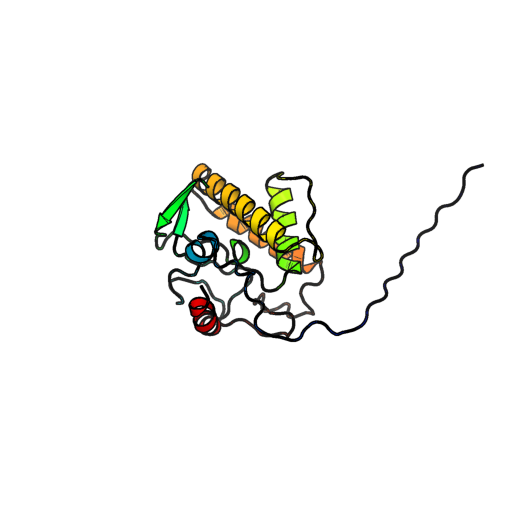637 O O . ASP A 1 80 ? -7.213 -3.237 7.337 1.00 97.12 80 ASP A O 1
ATOM 641 N N . ARG A 1 81 ? -8.830 -3.426 5.793 1.00 96.81 81 ARG A N 1
ATOM 642 C CA . ARG A 1 81 ? -8.004 -4.096 4.793 1.00 96.81 81 ARG A CA 1
ATOM 643 C C . ARG A 1 81 ? -7.465 -3.101 3.773 1.00 96.81 81 ARG A C 1
ATOM 645 O O . ARG A 1 81 ? -8.193 -2.198 3.353 1.00 96.81 81 ARG A O 1
ATOM 652 N N . ARG A 1 82 ? -6.224 -3.298 3.336 1.00 97.25 82 ARG A N 1
ATOM 653 C CA . ARG A 1 82 ? -5.568 -2.541 2.262 1.00 97.25 82 ARG A CA 1
ATOM 654 C C . ARG A 1 82 ? -4.907 -3.491 1.263 1.00 97.25 82 ARG A C 1
ATOM 656 O O . ARG A 1 82 ? -4.517 -4.589 1.665 1.00 97.25 82 ARG A O 1
ATOM 663 N N . PRO A 1 83 ? -4.815 -3.121 -0.024 1.00 94.62 83 PRO A N 1
ATOM 664 C CA . PRO A 1 83 ? -4.102 -3.924 -1.007 1.00 94.62 83 PRO A CA 1
ATOM 665 C C . PRO A 1 83 ? -2.609 -3.964 -0.664 1.00 94.62 83 PRO A C 1
ATOM 667 O O . PRO A 1 83 ? -2.041 -2.962 -0.235 1.00 94.62 83 PRO A O 1
ATOM 670 N N . ILE A 1 84 ? -1.965 -5.115 -0.858 1.00 87.38 84 ILE A N 1
ATOM 671 C CA . ILE A 1 84 ? -0.533 -5.289 -0.567 1.00 87.38 84 ILE A CA 1
ATOM 672 C C . ILE A 1 84 ? 0.342 -4.343 -1.399 1.00 87.38 84 ILE A C 1
ATOM 674 O O . ILE A 1 84 ? 1.313 -3.795 -0.890 1.00 87.38 84 ILE A O 1
ATOM 678 N N . LEU A 1 85 ? -0.088 -4.064 -2.633 1.00 88.38 85 LEU A N 1
ATOM 679 C CA . LEU A 1 85 ? 0.540 -3.122 -3.560 1.00 88.38 85 LEU A CA 1
ATOM 680 C C . LEU A 1 85 ? 0.502 -1.659 -3.103 1.00 88.38 85 LEU A C 1
ATOM 682 O O . LEU A 1 85 ? 1.095 -0.820 -3.760 1.00 88.38 85 LEU A O 1
ATOM 686 N N . MET A 1 86 ? -0.175 -1.334 -1.998 1.00 90.94 86 MET A N 1
ATOM 687 C CA . MET A 1 86 ? -0.127 0.015 -1.429 1.00 90.94 86 MET A CA 1
ATOM 688 C C . MET A 1 86 ? 1.194 0.300 -0.704 1.00 90.94 86 MET A C 1
ATOM 690 O O . MET A 1 86 ? 1.567 1.457 -0.557 1.00 90.94 86 MET A O 1
ATOM 694 N N . ALA A 1 87 ? 1.870 -0.741 -0.210 1.00 85.06 87 ALA A N 1
ATOM 695 C CA . ALA A 1 87 ? 3.042 -0.595 0.654 1.00 85.06 87 ALA A CA 1
ATOM 696 C C . ALA A 1 87 ? 4.180 -1.572 0.327 1.00 85.06 87 ALA A C 1
ATOM 698 O O . ALA A 1 87 ? 5.223 -1.537 0.984 1.00 85.06 87 ALA A O 1
ATOM 699 N N . TRP A 1 88 ? 3.982 -2.488 -0.624 1.00 82.31 88 TRP A N 1
ATOM 700 C CA . TRP A 1 88 ? 4.975 -3.497 -0.959 1.00 82.31 88 TRP A CA 1
ATOM 701 C C . TRP A 1 88 ? 4.928 -3.899 -2.432 1.00 82.31 88 TRP A C 1
ATOM 703 O O . TRP A 1 88 ? 3.874 -4.257 -2.964 1.00 82.31 88 TRP A O 1
ATOM 713 N N . TRP A 1 89 ? 6.109 -3.937 -3.047 1.00 81.81 89 TRP A N 1
ATOM 714 C CA . TRP A 1 89 ? 6.329 -4.371 -4.423 1.00 81.81 89 TRP A CA 1
ATOM 715 C C . TRP A 1 89 ? 7.519 -5.345 -4.462 1.00 81.81 89 TRP A C 1
ATOM 717 O O . TRP A 1 89 ? 8.503 -5.133 -3.753 1.00 81.81 89 TRP A O 1
ATOM 727 N N . PRO A 1 90 ? 7.470 -6.405 -5.289 1.00 71.25 90 PRO A N 1
ATOM 728 C CA . PRO A 1 90 ? 8.559 -7.367 -5.419 1.00 71.25 90 PRO A CA 1
ATOM 729 C C . PRO A 1 90 ? 9.743 -6.826 -6.232 1.00 71.25 90 PRO A C 1
ATOM 731 O O . PRO A 1 90 ? 10.810 -7.429 -6.225 1.00 71.25 90 PRO A O 1
ATOM 734 N N . SER A 1 91 ? 9.566 -5.726 -6.969 1.00 73.69 91 SER A N 1
ATOM 735 C CA . SER A 1 91 ? 10.630 -5.088 -7.740 1.00 73.69 91 SER A CA 1
ATOM 736 C C . SER A 1 91 ? 10.397 -3.586 -7.861 1.00 73.69 91 SER A C 1
ATOM 738 O O . SER A 1 91 ? 9.253 -3.128 -7.889 1.00 73.69 91 SER A O 1
ATOM 740 N N . LYS A 1 92 ? 11.493 -2.838 -8.023 1.00 79.62 92 LYS A N 1
ATOM 741 C CA . LYS A 1 92 ? 11.465 -1.389 -8.258 1.00 79.62 92 LYS A CA 1
ATOM 742 C C . LYS A 1 92 ? 10.697 -1.010 -9.530 1.00 79.62 92 LYS A C 1
ATOM 744 O O . LYS A 1 92 ? 10.037 0.015 -9.569 1.00 79.62 92 LYS A O 1
ATOM 749 N N . ARG A 1 93 ? 10.736 -1.860 -10.563 1.00 81.56 93 ARG A N 1
ATOM 750 C CA . ARG A 1 93 ? 9.961 -1.651 -11.796 1.00 81.56 93 ARG A CA 1
ATOM 751 C C . ARG A 1 93 ? 8.453 -1.674 -11.536 1.00 81.56 93 ARG A C 1
ATOM 753 O O . ARG A 1 93 ? 7.743 -0.822 -12.056 1.00 81.56 93 ARG A O 1
ATOM 760 N N . LEU A 1 94 ? 7.968 -2.628 -10.735 1.00 80.81 94 LEU A N 1
ATOM 761 C CA . LEU A 1 94 ? 6.546 -2.666 -10.382 1.00 80.81 94 LEU A CA 1
ATOM 762 C C . LEU A 1 94 ? 6.165 -1.483 -9.486 1.00 80.81 94 LEU A C 1
ATOM 764 O O . LEU A 1 94 ? 5.076 -0.939 -9.635 1.00 80.81 94 LEU A O 1
ATOM 768 N N . GLU A 1 95 ? 7.050 -1.086 -8.571 1.00 86.19 95 GLU A N 1
ATOM 769 C CA . GLU A 1 95 ? 6.856 0.106 -7.740 1.00 86.19 95 GLU A CA 1
ATOM 770 C C . GLU A 1 95 ? 6.667 1.360 -8.605 1.00 86.19 95 GLU A C 1
ATOM 772 O O . GLU A 1 95 ? 5.671 2.059 -8.446 1.00 86.19 95 GLU A O 1
ATOM 777 N N . THR A 1 96 ? 7.544 1.604 -9.584 1.00 87.38 96 THR A N 1
ATOM 778 C CA . THR A 1 96 ? 7.444 2.781 -10.4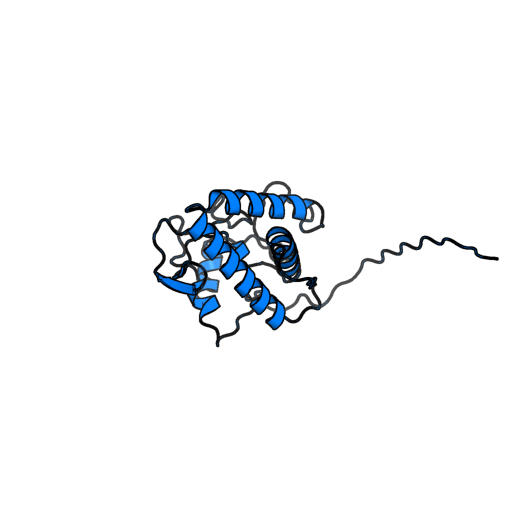66 1.00 87.38 96 THR A CA 1
ATOM 779 C C . THR A 1 96 ? 6.183 2.746 -11.331 1.00 87.38 96 THR A C 1
ATOM 781 O O . THR A 1 96 ? 5.519 3.763 -11.490 1.00 87.38 96 THR A O 1
ATOM 784 N N . GLN A 1 97 ? 5.800 1.569 -11.839 1.00 88.25 97 GLN A N 1
ATOM 785 C CA . GLN A 1 97 ? 4.553 1.392 -12.597 1.00 88.25 97 GLN A CA 1
ATOM 786 C C . GLN A 1 97 ? 3.314 1.662 -11.739 1.00 88.25 97 GLN A C 1
ATOM 788 O O . GLN A 1 97 ? 2.387 2.326 -12.193 1.00 88.25 97 GLN A O 1
ATOM 793 N N . TYR A 1 98 ? 3.300 1.166 -10.499 1.00 91.50 98 TYR A N 1
ATOM 794 C CA . TYR A 1 98 ? 2.219 1.436 -9.555 1.00 91.50 98 TYR A CA 1
ATOM 79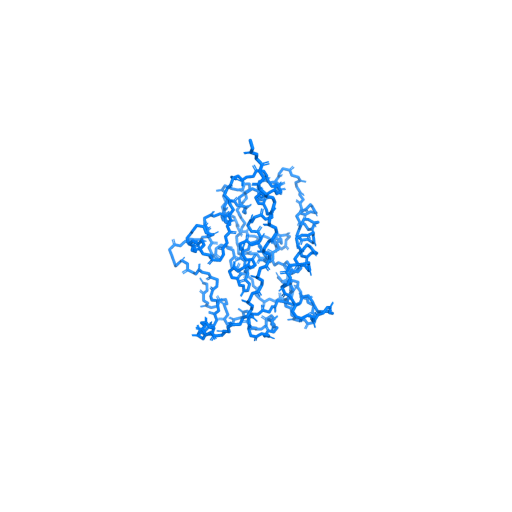5 C C . TYR A 1 98 ? 2.110 2.930 -9.253 1.00 91.50 98 TYR A C 1
ATOM 797 O O . TYR A 1 98 ? 1.006 3.468 -9.274 1.00 91.50 98 TYR A O 1
ATOM 805 N N . ILE A 1 99 ? 3.240 3.598 -8.995 1.00 93.12 99 ILE A N 1
ATOM 806 C CA . ILE A 1 99 ? 3.264 5.036 -8.710 1.00 93.12 99 ILE A CA 1
ATOM 807 C C . ILE A 1 99 ? 2.674 5.816 -9.884 1.00 93.12 99 ILE A C 1
ATOM 809 O O . ILE A 1 99 ? 1.726 6.567 -9.680 1.00 93.12 99 ILE A O 1
ATOM 813 N N . ASN A 1 100 ? 3.159 5.581 -11.105 1.00 92.69 100 ASN A N 1
ATOM 814 C CA . ASN A 1 100 ? 2.683 6.300 -12.290 1.00 92.69 100 ASN A CA 1
ATOM 815 C C . ASN A 1 100 ? 1.184 6.070 -12.538 1.00 92.69 100 ASN A C 1
ATOM 817 O O . ASN A 1 100 ? 0.448 7.029 -12.741 1.00 92.69 100 ASN A O 1
ATOM 821 N N . PHE A 1 101 ? 0.713 4.821 -12.437 1.00 93.12 101 PHE A N 1
ATOM 822 C CA . PHE A 1 101 ? -0.708 4.492 -12.596 1.00 93.12 101 PHE A CA 1
ATOM 823 C C . PHE A 1 101 ? -1.590 5.214 -11.568 1.00 93.12 101 PHE A C 1
ATOM 825 O O . PHE A 1 101 ? -2.666 5.720 -11.883 1.00 93.12 101 PHE A O 1
ATOM 832 N N . MET A 1 102 ? -1.152 5.253 -10.309 1.00 93.94 102 MET A N 1
ATOM 833 C CA . MET A 1 102 ? -1.914 5.897 -9.242 1.00 93.94 102 MET A CA 1
ATOM 834 C C . MET A 1 102 ? -1.877 7.421 -9.353 1.00 93.94 102 MET A C 1
ATOM 836 O O . MET A 1 102 ? -2.896 8.054 -9.086 1.00 93.94 102 MET A O 1
ATOM 840 N N . ASN A 1 103 ? -0.745 7.996 -9.758 1.00 93.19 103 ASN A N 1
ATOM 841 C CA . ASN A 1 103 ? -0.617 9.423 -10.036 1.00 93.19 103 ASN A CA 1
ATOM 842 C C . ASN A 1 103 ? -1.567 9.848 -11.155 1.00 93.19 103 ASN A C 1
ATOM 844 O O . ASN A 1 103 ? -2.328 10.788 -10.961 1.00 93.19 103 ASN A O 1
ATOM 848 N N . GLU A 1 104 ? -1.619 9.100 -12.259 1.00 91.56 104 GLU A N 1
ATOM 849 C CA . GLU A 1 104 ? -2.579 9.341 -13.341 1.00 91.56 104 GLU A CA 1
ATOM 850 C C . GLU A 1 104 ? -4.029 9.249 -12.839 1.00 91.56 104 GLU A C 1
ATOM 852 O O . GLU A 1 104 ? -4.837 10.143 -13.080 1.00 91.56 104 GLU A O 1
ATOM 857 N N . TYR A 1 105 ? -4.363 8.216 -12.058 1.00 92.50 105 TYR A N 1
ATOM 858 C CA . TYR A 1 105 ? -5.713 8.054 -11.507 1.00 92.50 105 TYR A CA 1
ATOM 859 C C . TYR A 1 105 ? -6.140 9.194 -10.564 1.00 92.50 105 TYR A C 1
ATOM 861 O O . TYR A 1 105 ? -7.330 9.517 -10.474 1.00 92.50 105 TYR A O 1
ATOM 869 N N . PHE A 1 106 ? -5.199 9.764 -9.811 1.00 91.81 106 PHE A N 1
ATOM 870 C CA . PHE A 1 106 ? -5.454 10.870 -8.889 1.00 91.81 106 PHE A CA 1
ATOM 871 C C . PHE A 1 106 ? -5.212 12.252 -9.495 1.00 91.81 106 PHE A C 1
ATOM 873 O O . PHE A 1 106 ? -5.455 13.231 -8.791 1.00 91.81 106 PHE A O 1
ATOM 880 N N . ASP A 1 107 ? -4.781 12.328 -10.757 1.00 89.38 107 ASP A N 1
ATOM 881 C CA . ASP A 1 107 ? -4.335 13.568 -11.400 1.00 89.38 107 ASP A CA 1
ATOM 882 C C . ASP A 1 107 ? -3.275 14.291 -10.543 1.00 89.38 107 ASP A C 1
ATOM 884 O O . ASP A 1 107 ? -3.371 15.480 -10.237 1.00 89.38 107 ASP A O 1
ATOM 888 N N . TYR A 1 108 ? -2.305 13.519 -10.035 1.00 80.56 108 TYR A N 1
ATOM 889 C CA . TYR A 1 108 ? -1.319 13.983 -9.063 1.00 80.56 108 TYR A CA 1
ATOM 890 C C . TYR A 1 108 ? 0.107 13.942 -9.611 1.00 80.56 108 TYR A C 1
ATOM 892 O O . TYR A 1 108 ? 0.714 12.877 -9.705 1.00 80.56 108 TYR A O 1
ATOM 900 N N . GLY A 1 109 ? 0.666 15.131 -9.841 1.00 67.56 109 GLY A N 1
ATOM 901 C CA . GLY A 1 109 ? 2.053 15.330 -10.256 1.00 67.56 109 GLY A CA 1
ATOM 902 C C . GLY A 1 109 ? 2.285 15.065 -11.745 1.00 67.56 109 GLY A C 1
ATOM 903 O O . GLY A 1 109 ? 1.692 14.168 -12.330 1.00 67.56 109 GLY A O 1
ATOM 904 N N . ASP A 1 110 ? 3.197 15.836 -12.337 1.00 71.06 110 ASP A N 1
ATOM 905 C CA . ASP A 1 110 ? 3.636 15.653 -13.730 1.00 71.06 110 ASP A CA 1
ATOM 906 C C . ASP A 1 110 ? 4.860 14.719 -13.835 1.00 71.06 110 ASP A C 1
ATOM 908 O O . ASP A 1 110 ? 5.338 14.399 -14.927 1.00 71.06 110 ASP A O 1
ATOM 912 N N . ASP A 1 111 ? 5.391 14.286 -12.688 1.00 79.25 111 ASP A N 1
ATOM 913 C CA . ASP A 1 111 ? 6.585 13.456 -12.613 1.00 79.25 111 ASP A CA 1
ATOM 914 C C . ASP A 1 111 ? 6.278 12.013 -13.026 1.00 79.25 111 ASP A C 1
ATOM 916 O O . ASP A 1 111 ? 5.428 11.330 -12.448 1.00 79.25 111 ASP A O 1
ATOM 920 N N . THR A 1 112 ? 7.038 11.518 -14.003 1.00 86.44 112 THR A N 1
ATOM 921 C CA . THR A 1 112 ? 7.054 10.101 -14.377 1.00 86.44 112 THR A CA 1
ATOM 922 C C . THR A 1 112 ? 8.238 9.411 -13.713 1.00 86.44 112 THR A C 1
ATOM 924 O O . THR A 1 112 ? 9.387 9.824 -13.880 1.00 86.44 112 THR A O 1
ATOM 927 N N . TYR A 1 113 ? 7.969 8.328 -12.989 1.00 88.19 113 TYR A N 1
ATOM 928 C CA . TYR A 1 113 ? 8.986 7.544 -12.295 1.00 88.19 113 TYR A CA 1
ATOM 929 C C . TYR A 1 113 ? 9.430 6.335 -13.118 1.00 88.19 113 TYR A C 1
ATOM 931 O O . TYR A 1 113 ? 8.631 5.696 -13.808 1.00 88.19 113 TYR A O 1
ATOM 939 N N . ASP A 1 114 ? 10.701 5.962 -12.989 1.00 87.44 114 ASP A N 1
ATOM 940 C CA . ASP A 1 114 ? 11.274 4.781 -13.626 1.00 87.44 114 ASP A CA 1
ATOM 941 C C . ASP A 1 114 ? 12.323 4.087 -12.734 1.00 87.44 114 ASP A C 1
ATOM 943 O O . ASP A 1 114 ? 12.567 4.445 -11.579 1.00 87.44 114 ASP A O 1
ATOM 947 N N . ILE A 1 115 ? 12.966 3.043 -13.263 1.00 84.12 115 ILE A N 1
ATOM 948 C CA . ILE A 1 115 ? 13.954 2.256 -12.511 1.00 84.12 115 ILE A CA 1
ATOM 949 C C . ILE A 1 115 ? 15.203 3.056 -12.098 1.00 84.12 115 ILE A C 1
ATOM 951 O O . ILE A 1 115 ? 15.949 2.598 -11.225 1.00 84.12 115 ILE A O 1
ATOM 955 N N . THR A 1 116 ? 15.445 4.221 -12.699 1.00 86.06 116 THR A N 1
ATOM 956 C CA . THR A 1 116 ? 16.559 5.124 -12.392 1.00 86.06 116 THR A CA 1
ATOM 957 C C . THR A 1 116 ? 16.214 6.121 -11.284 1.00 86.06 116 THR A C 1
ATOM 959 O O . THR A 1 116 ? 17.126 6.543 -10.572 1.00 86.06 116 THR A O 1
ATOM 962 N N . SER A 1 117 ? 14.925 6.407 -11.050 1.00 86.75 117 SER A N 1
ATOM 963 C CA . SER A 1 117 ? 14.451 7.278 -9.962 1.00 86.75 117 SER A CA 1
ATOM 964 C C . SER A 1 117 ? 15.024 6.864 -8.607 1.00 86.75 117 SER A C 1
ATOM 966 O O . SER A 1 117 ? 15.183 5.672 -8.320 1.00 86.75 117 SER A O 1
ATOM 968 N N . SER A 1 118 ? 15.348 7.820 -7.736 1.00 88.56 118 SER A N 1
ATOM 969 C CA . SER A 1 118 ? 15.916 7.473 -6.434 1.00 88.56 118 SER A CA 1
ATOM 970 C C . SER A 1 118 ? 14.875 6.760 -5.569 1.00 88.56 118 SER A C 1
ATOM 972 O O . SER A 1 118 ? 13.687 7.068 -5.602 1.00 88.56 118 SER A O 1
ATOM 974 N N . GLN A 1 119 ? 15.313 5.808 -4.747 1.00 84.00 119 GLN A N 1
ATOM 975 C CA . GLN A 1 119 ? 14.387 5.092 -3.869 1.00 84.00 119 GLN A CA 1
ATOM 976 C C . GLN A 1 119 ? 13.741 6.008 -2.820 1.00 84.00 119 GLN A C 1
ATOM 978 O O . GLN A 1 119 ? 12.649 5.727 -2.335 1.00 84.00 119 GLN A O 1
ATOM 983 N N . LYS A 1 120 ? 14.411 7.110 -2.469 1.00 84.81 120 LYS A N 1
ATOM 984 C CA . LYS A 1 120 ? 13.833 8.128 -1.598 1.00 84.81 120 LYS A CA 1
ATOM 985 C C . LYS A 1 120 ? 12.611 8.767 -2.266 1.00 84.81 120 LYS A C 1
ATOM 987 O O . LYS A 1 120 ? 11.576 8.860 -1.619 1.00 84.81 120 LYS A O 1
ATOM 992 N N . ASP A 1 121 ? 12.715 9.129 -3.542 1.00 86.38 121 ASP A N 1
ATOM 993 C CA . ASP A 1 121 ? 11.618 9.777 -4.269 1.00 86.38 121 ASP A CA 1
ATOM 994 C C . ASP A 1 121 ? 10.441 8.816 -4.472 1.00 86.38 121 ASP A C 1
ATOM 996 O O . ASP A 1 121 ? 9.294 9.207 -4.281 1.00 86.38 121 ASP A O 1
ATOM 1000 N N . LEU A 1 122 ? 10.714 7.533 -4.744 1.00 87.50 122 LEU A N 1
ATOM 1001 C CA . LEU A 1 122 ? 9.673 6.497 -4.807 1.00 87.50 122 LEU A CA 1
ATOM 1002 C C . LEU A 1 122 ? 8.956 6.322 -3.457 1.00 87.50 122 LEU A C 1
ATOM 1004 O O . LEU A 1 122 ? 7.727 6.264 -3.390 1.00 87.50 122 LEU A O 1
ATOM 1008 N N . ASN A 1 123 ? 9.713 6.303 -2.357 1.00 85.50 123 ASN A N 1
ATOM 1009 C CA . ASN A 1 123 ? 9.146 6.226 -1.012 1.00 85.50 123 ASN A CA 1
ATOM 1010 C C . ASN A 1 123 ? 8.313 7.470 -0.661 1.00 85.50 123 ASN A C 1
ATOM 1012 O O . ASN A 1 123 ? 7.336 7.360 0.078 1.00 85.50 123 ASN A O 1
ATOM 1016 N N . ASP A 1 124 ? 8.689 8.654 -1.135 1.00 87.00 124 ASP A N 1
ATOM 1017 C CA . ASP A 1 124 ? 7.932 9.883 -0.890 1.00 87.00 124 ASP A CA 1
ATOM 1018 C C . ASP A 1 124 ? 6.647 9.911 -1.740 1.00 87.00 124 ASP A C 1
ATOM 1020 O O . ASP A 1 124 ? 5.567 10.176 -1.209 1.00 87.00 124 ASP A O 1
ATOM 1024 N N . ALA A 1 125 ? 6.721 9.518 -3.014 1.00 89.69 125 ALA A N 1
ATOM 1025 C CA . ALA A 1 125 ? 5.561 9.414 -3.903 1.00 89.69 125 ALA A CA 1
ATOM 1026 C C . ALA A 1 125 ? 4.519 8.406 -3.390 1.00 89.69 125 ALA A C 1
ATOM 1028 O O . ALA A 1 125 ? 3.326 8.703 -3.314 1.00 89.69 125 ALA A O 1
ATOM 1029 N N . THR A 1 126 ? 4.958 7.225 -2.948 1.00 91.06 126 THR A N 1
ATOM 1030 C CA . THR A 1 126 ? 4.059 6.203 -2.379 1.00 91.06 126 THR A CA 1
ATOM 1031 C C . THR A 1 126 ? 3.370 6.678 -1.101 1.00 91.06 126 THR A C 1
ATOM 1033 O O . THR A 1 126 ? 2.192 6.375 -0.892 1.00 91.06 126 THR A O 1
ATOM 1036 N N . GLN A 1 127 ? 4.056 7.477 -0.273 1.00 90.75 127 GLN A N 1
ATOM 1037 C CA . GLN A 1 127 ? 3.458 8.079 0.919 1.00 90.75 127 GLN A CA 1
ATOM 1038 C C . GLN A 1 127 ? 2.324 9.049 0.574 1.00 90.75 127 GLN A C 1
ATOM 1040 O O . GLN A 1 127 ? 1.288 9.049 1.250 1.00 90.75 127 GLN A O 1
ATOM 1045 N N . VAL A 1 128 ? 2.511 9.849 -0.478 1.00 91.69 128 VAL A N 1
ATOM 1046 C CA . VAL A 1 128 ? 1.492 10.769 -0.996 1.00 91.69 128 VAL A CA 1
ATOM 1047 C C . VAL A 1 128 ? 0.309 9.999 -1.579 1.00 91.69 128 VAL A C 1
ATOM 1049 O O . VAL A 1 128 ? -0.828 10.249 -1.187 1.00 91.69 128 VAL A O 1
ATOM 1052 N N . ILE A 1 129 ? 0.557 8.985 -2.409 1.00 94.31 129 ILE A N 1
ATOM 1053 C CA . ILE A 1 129 ? -0.505 8.137 -2.970 1.00 94.31 129 ILE A CA 1
ATOM 1054 C C . ILE A 1 129 ? -1.354 7.509 -1.860 1.00 94.31 129 ILE A C 1
ATOM 1056 O O . ILE A 1 129 ? -2.583 7.562 -1.911 1.00 94.31 129 ILE A O 1
ATOM 1060 N N . GLN A 1 130 ? -0.740 6.925 -0.825 1.00 95.50 130 GLN A N 1
ATOM 1061 C CA . GLN A 1 130 ? -1.510 6.332 0.270 1.00 95.50 130 GLN A CA 1
ATOM 1062 C C . GLN A 1 130 ? -2.306 7.393 1.047 1.00 95.50 130 GLN A C 1
ATOM 1064 O O . GLN A 1 130 ? -3.425 7.105 1.475 1.00 95.50 130 GLN A O 1
ATOM 1069 N N . LYS A 1 131 ? -1.796 8.619 1.203 1.00 94.00 131 LYS A N 1
ATOM 1070 C CA . LYS A 1 131 ? -2.570 9.718 1.795 1.00 94.00 131 LYS A CA 1
ATOM 1071 C C . LYS A 1 131 ? -3.854 9.986 1.001 1.00 94.00 131 LYS A C 1
ATOM 1073 O O . LYS A 1 131 ? -4.932 10.007 1.599 1.00 94.00 131 LYS A O 1
ATOM 1078 N N . GLU A 1 132 ? -3.752 10.109 -0.319 1.00 94.81 132 GLU A N 1
ATOM 1079 C CA . GLU A 1 132 ? -4.902 10.360 -1.200 1.00 94.81 132 GLU A CA 1
ATOM 1080 C C . GLU A 1 132 ? -5.895 9.192 -1.209 1.00 94.81 132 GLU A C 1
ATOM 1082 O O . GLU A 1 132 ? -7.113 9.382 -1.108 1.00 94.81 132 GLU A O 1
ATOM 1087 N N . VAL A 1 133 ? -5.389 7.956 -1.214 1.00 97.19 133 VAL A N 1
ATOM 1088 C CA . VAL A 1 133 ? -6.215 6.751 -1.062 1.00 97.19 133 VAL A CA 1
ATOM 1089 C C . VAL A 1 133 ? -7.021 6.802 0.235 1.00 97.19 133 VAL A C 1
ATOM 1091 O O . VAL A 1 133 ? -8.230 6.563 0.219 1.00 97.19 133 VAL A O 1
ATOM 1094 N N . GLU A 1 134 ? -6.390 7.125 1.361 1.00 97.62 134 GLU A N 1
ATOM 1095 C CA . GLU A 1 134 ? -7.058 7.150 2.665 1.00 97.62 134 GLU A CA 1
ATOM 1096 C C . GLU A 1 134 ? -8.057 8.306 2.809 1.00 97.62 134 GLU A C 1
ATOM 1098 O O . GLU A 1 134 ? -9.125 8.140 3.418 1.00 97.62 134 GLU A O 1
ATOM 1103 N N . MET A 1 135 ? -7.762 9.460 2.209 1.00 96.12 135 MET A N 1
ATOM 1104 C CA . MET A 1 135 ? -8.712 10.569 2.080 1.00 96.12 135 MET A CA 1
ATOM 1105 C C . MET A 1 135 ? -9.945 10.135 1.280 1.00 96.12 135 MET A C 1
ATOM 1107 O O . MET A 1 135 ? -11.075 10.266 1.761 1.00 96.12 135 MET A O 1
ATOM 1111 N N . LYS A 1 136 ? -9.757 9.507 0.114 1.00 97.50 136 LYS A N 1
ATOM 1112 C CA . LYS A 1 136 ? -10.866 9.027 -0.727 1.00 97.50 136 LYS A CA 1
ATOM 1113 C C . LYS A 1 136 ? -11.660 7.894 -0.072 1.00 97.50 136 LYS A C 1
ATOM 1115 O O . LYS A 1 136 ? -12.886 7.859 -0.194 1.00 97.50 136 LYS A O 1
ATOM 1120 N N . ILE A 1 137 ? -11.024 6.988 0.679 1.00 97.94 137 ILE A N 1
ATOM 1121 C CA . ILE A 1 137 ? -11.732 5.981 1.499 1.00 97.94 137 ILE A CA 1
ATOM 1122 C C . ILE A 1 137 ? -12.619 6.666 2.540 1.00 97.94 137 ILE A C 1
ATOM 1124 O O . ILE A 1 137 ? -13.758 6.245 2.736 1.00 97.94 137 ILE A O 1
ATOM 1128 N N . THR A 1 138 ? -12.126 7.721 3.188 1.00 96.19 138 THR A N 1
ATOM 1129 C CA . THR A 1 138 ? -12.886 8.466 4.202 1.00 96.19 138 THR A CA 1
ATOM 1130 C C . THR A 1 138 ? -14.101 9.161 3.582 1.00 96.19 138 THR A C 1
ATOM 1132 O O . THR A 1 138 ? -15.210 9.032 4.101 1.00 96.19 138 THR A O 1
ATOM 1135 N N . GLN A 1 139 ? -13.920 9.816 2.433 1.00 97.12 139 GLN A N 1
ATOM 1136 C CA . GLN A 1 139 ? -14.991 10.491 1.688 1.00 97.12 139 GLN A CA 1
ATOM 1137 C C . GLN A 1 139 ? -16.064 9.513 1.190 1.00 97.12 139 GLN A C 1
ATOM 1139 O O . GLN A 1 139 ? -17.258 9.737 1.371 1.00 97.12 139 GLN A O 1
ATOM 1144 N N . THR A 1 140 ? -15.643 8.400 0.588 1.00 97.38 140 THR A N 1
ATOM 1145 C CA . THR A 1 140 ? -16.555 7.408 -0.013 1.00 97.38 140 THR A CA 1
ATOM 1146 C C . THR A 1 140 ? -17.103 6.396 0.991 1.00 97.38 140 THR A C 1
ATOM 1148 O O . THR A 1 140 ? -18.013 5.633 0.663 1.00 97.38 140 THR A O 1
ATOM 1151 N N . LYS A 1 141 ? -16.527 6.340 2.201 1.00 96.69 141 LYS A N 1
ATOM 1152 C CA . LYS A 1 141 ? -16.782 5.315 3.228 1.00 96.69 141 LYS A CA 1
ATOM 1153 C C . LYS A 1 141 ? -16.665 3.888 2.674 1.00 96.69 141 LYS A C 1
ATOM 1155 O O . LYS A 1 141 ? -17.373 2.976 3.104 1.00 96.69 141 LYS A O 1
ATOM 1160 N N . SER A 1 142 ? -15.798 3.686 1.678 1.00 96.06 142 SER A N 1
ATOM 1161 C CA . SER A 1 142 ? -15.696 2.431 0.938 1.00 96.06 142 SER A CA 1
ATOM 1162 C C . SER A 1 142 ? -14.309 2.201 0.347 1.00 96.06 142 SER A C 1
ATOM 1164 O O . SER A 1 142 ? -13.606 3.127 -0.040 1.00 96.06 142 SER A O 1
ATOM 1166 N N . THR A 1 143 ? -13.951 0.927 0.197 1.00 97.44 143 THR A N 1
ATOM 1167 C CA . THR A 1 143 ? -12.758 0.468 -0.529 1.00 97.44 143 THR A CA 1
ATOM 1168 C C . THR A 1 143 ? -13.105 -0.221 -1.854 1.00 97.44 143 THR A C 1
ATOM 1170 O O . THR A 1 143 ? -12.224 -0.768 -2.516 1.00 97.44 143 THR A O 1
ATOM 1173 N N . LYS A 1 144 ? -14.383 -0.212 -2.274 1.00 96.94 144 LYS A N 1
ATOM 1174 C CA . LYS A 1 144 ? -14.823 -0.863 -3.524 1.00 96.94 144 LYS A CA 1
ATOM 1175 C C . LYS A 1 144 ? -14.124 -0.285 -4.756 1.00 96.94 144 LYS A C 1
ATOM 1177 O O . LYS A 1 144 ? -13.672 -1.055 -5.596 1.00 96.94 144 LYS A O 1
ATOM 1182 N N . TRP A 1 145 ? -14.001 1.042 -4.827 1.00 97.38 145 TRP A N 1
ATOM 1183 C CA . TRP A 1 145 ? -13.294 1.727 -5.911 1.00 97.38 145 TRP A CA 1
ATOM 1184 C C . TRP A 1 145 ? -11.813 1.324 -5.935 1.00 97.38 145 TRP A C 1
ATOM 1186 O O . TRP A 1 145 ? -11.304 0.937 -6.978 1.00 97.38 145 TRP A O 1
ATOM 1196 N N . LEU A 1 146 ? -11.156 1.275 -4.770 1.00 97.38 146 LEU A N 1
ATOM 1197 C CA . LEU A 1 146 ? -9.751 0.878 -4.655 1.00 97.38 146 LEU A CA 1
ATOM 1198 C C . LEU A 1 146 ? -9.538 -0.568 -5.124 1.00 97.38 146 LEU A C 1
ATOM 1200 O O . LEU A 1 146 ? -8.545 -0.901 -5.758 1.00 97.38 146 LEU A O 1
ATOM 1204 N N . LYS A 1 147 ? -10.499 -1.453 -4.860 1.00 95.44 147 LYS A N 1
ATOM 1205 C CA . LYS A 1 147 ? -10.452 -2.821 -5.383 1.00 95.44 147 LYS A CA 1
ATOM 1206 C C . LYS A 1 147 ? -10.604 -2.881 -6.903 1.00 95.44 147 LYS A C 1
ATOM 1208 O O . LYS A 1 147 ? -10.031 -3.782 -7.507 1.00 95.44 147 LYS A O 1
ATOM 1213 N N . ALA A 1 148 ? -11.379 -1.984 -7.508 1.00 94.75 148 ALA A N 1
ATOM 1214 C CA . ALA A 1 148 ? -11.525 -1.919 -8.959 1.00 94.75 148 ALA A CA 1
ATOM 1215 C C . ALA A 1 148 ? -10.236 -1.412 -9.621 1.00 94.75 148 ALA A C 1
ATOM 1217 O O . ALA A 1 148 ? -9.712 -2.094 -10.494 1.00 94.75 148 ALA A O 1
ATOM 1218 N N . ILE A 1 149 ? -9.673 -0.308 -9.125 1.00 94.56 149 ILE A N 1
ATOM 1219 C CA . ILE A 1 149 ? -8.486 0.313 -9.731 1.00 94.56 149 ILE A CA 1
ATOM 1220 C C . ILE A 1 149 ? -7.229 -0.549 -9.574 1.00 94.56 149 ILE A C 1
ATOM 1222 O O . ILE A 1 149 ? -6.464 -0.700 -10.514 1.00 94.56 149 ILE A O 1
ATOM 1226 N N . ILE A 1 150 ? -7.054 -1.244 -8.441 1.00 91.31 150 ILE A N 1
ATOM 1227 C CA . ILE A 1 150 ? -5.943 -2.200 -8.287 1.00 91.31 150 ILE A CA 1
ATOM 1228 C C . ILE A 1 150 ? -6.093 -3.389 -9.244 1.00 91.31 150 ILE A C 1
ATOM 1230 O O . ILE A 1 150 ? -5.102 -3.893 -9.764 1.00 91.31 150 ILE A O 1
ATOM 1234 N N . LYS A 1 151 ? -7.322 -3.850 -9.508 1.00 88.81 151 LYS A N 1
ATOM 1235 C CA . LYS A 1 151 ? -7.550 -4.904 -10.508 1.00 88.81 151 LYS A CA 1
ATOM 1236 C C . LYS A 1 151 ? -7.241 -4.425 -11.922 1.00 88.81 151 LYS A C 1
ATOM 1238 O O . LYS A 1 151 ? -6.773 -5.226 -12.722 1.00 88.81 151 LYS A O 1
ATOM 1243 N N . GLU A 1 152 ? -7.549 -3.172 -12.226 1.00 89.75 152 GLU A N 1
ATOM 1244 C CA . GLU A 1 152 ? -7.223 -2.542 -13.502 1.00 89.75 152 GLU A CA 1
ATOM 1245 C C . GLU A 1 152 ? -5.714 -2.425 -13.682 1.00 89.75 152 GLU A C 1
ATOM 1247 O O . GLU A 1 152 ? -5.203 -2.959 -14.659 1.00 89.75 152 GLU A O 1
ATOM 1252 N N . PHE A 1 153 ? -4.999 -1.907 -12.680 1.00 87.38 153 PHE A N 1
ATOM 1253 C CA . PHE A 1 153 ? -3.537 -1.890 -12.658 1.00 87.38 153 PHE A CA 1
ATOM 1254 C C . PHE A 1 153 ? -2.944 -3.274 -12.954 1.00 87.38 153 PHE A C 1
ATOM 1256 O O . PHE A 1 153 ? -2.131 -3.428 -13.858 1.00 87.38 153 PHE A O 1
ATOM 1263 N N . ILE A 1 154 ? -3.395 -4.316 -12.246 1.00 81.56 154 ILE A N 1
ATOM 1264 C CA . ILE A 1 154 ? -2.901 -5.690 -12.444 1.00 81.56 154 ILE A CA 1
ATOM 1265 C C . ILE A 1 154 ? -3.174 -6.197 -13.869 1.00 81.56 154 ILE A C 1
ATOM 1267 O O . ILE A 1 154 ? -2.351 -6.921 -14.429 1.00 81.56 154 ILE A O 1
ATOM 1271 N N . LYS A 1 155 ? -4.323 -5.842 -14.457 1.00 78.38 155 LYS A N 1
ATOM 1272 C CA . LYS A 1 155 ? -4.651 -6.202 -15.842 1.00 78.38 155 LYS A CA 1
ATOM 1273 C C . LYS A 1 155 ? -3.776 -5.452 -16.839 1.00 78.38 155 LYS A C 1
ATOM 1275 O O . LYS A 1 155 ? -3.280 -6.080 -17.766 1.00 78.38 155 LYS A O 1
ATOM 1280 N N . ASP A 1 156 ? -3.566 -4.159 -16.646 1.00 70.62 156 ASP A N 1
ATOM 1281 C CA . ASP A 1 156 ? -2.723 -3.338 -17.516 1.00 70.62 156 ASP A CA 1
ATOM 1282 C C . ASP A 1 156 ? -1.263 -3.826 -17.508 1.00 70.62 156 ASP A C 1
ATOM 1284 O O . ASP A 1 156 ? -0.647 -4.034 -18.552 1.00 70.62 156 ASP A O 1
ATOM 1288 N N . GLN A 1 157 ? -0.758 -4.214 -16.335 1.00 61.03 157 GLN A N 1
ATOM 1289 C CA . GLN A 1 157 ? 0.574 -4.803 -16.181 1.00 61.03 157 GLN A CA 1
ATOM 1290 C C . GLN A 1 157 ? 0.782 -6.134 -16.927 1.00 61.03 157 GLN A C 1
ATOM 1292 O O . GLN A 1 157 ? 1.926 -6.504 -17.212 1.00 61.03 157 GLN A O 1
ATOM 1297 N N . SER A 1 158 ? -0.290 -6.848 -17.290 1.00 52.69 158 SER A N 1
ATOM 1298 C CA . SER A 1 158 ? -0.181 -8.037 -18.149 1.00 52.69 158 SER A CA 1
ATOM 1299 C C . SER A 1 158 ? 0.267 -7.701 -19.577 1.00 52.69 158 SER A C 1
ATOM 1301 O O . SER A 1 158 ? 0.821 -8.567 -20.251 1.00 52.69 158 SER A O 1
ATOM 1303 N N . GLN A 1 159 ? 0.116 -6.444 -20.013 1.00 44.28 159 GLN A N 1
ATOM 1304 C CA . GLN A 1 159 ? 0.573 -5.981 -21.326 1.00 44.28 159 GLN A CA 1
ATOM 1305 C C . GLN A 1 159 ? 2.054 -5.561 -21.341 1.00 44.28 159 GLN A C 1
ATOM 1307 O O . GLN A 1 159 ? 2.683 -5.584 -22.396 1.00 44.28 159 GLN A O 1
ATOM 1312 N N . TYR A 1 160 ? 2.657 -5.262 -20.181 1.00 44.75 160 TYR A N 1
ATOM 1313 C CA . TYR A 1 160 ? 4.008 -4.685 -20.069 1.00 44.75 160 TYR A CA 1
ATOM 1314 C C . TYR A 1 160 ? 5.085 -5.637 -19.518 1.00 44.75 160 TYR A C 1
ATOM 1316 O O . TYR A 1 160 ? 6.052 -5.215 -18.885 1.00 44.75 160 TYR A O 1
ATOM 1324 N N . SER A 1 161 ? 5.009 -6.930 -19.845 1.00 45.19 161 SER A N 1
ATOM 1325 C CA . SER A 1 161 ? 6.124 -7.879 -19.634 1.00 45.19 161 SER A CA 1
ATOM 1326 C C . SER A 1 161 ? 6.519 -8.132 -18.168 1.00 45.19 161 SER A C 1
ATOM 1328 O O . SER A 1 161 ? 7.676 -8.450 -17.885 1.00 45.19 161 SER A O 1
ATOM 1330 N N . LEU A 1 162 ? 5.587 -8.045 -17.212 1.00 44.41 162 LEU A N 1
ATOM 1331 C CA . LEU A 1 162 ? 5.855 -8.473 -15.828 1.00 44.41 162 LEU A CA 1
ATOM 1332 C C . LEU A 1 162 ? 5.797 -9.989 -15.616 1.00 44.41 162 LEU A C 1
ATOM 1334 O O . LEU A 1 162 ? 6.006 -10.473 -14.505 1.00 44.41 162 LEU A O 1
ATOM 1338 N N . VAL A 1 163 ? 5.538 -10.760 -16.670 1.00 42.19 163 VAL A N 1
ATOM 1339 C CA . VAL A 1 163 ? 5.378 -12.204 -16.562 1.00 42.19 163 VAL A CA 1
ATOM 1340 C C . VAL A 1 163 ? 5.919 -12.847 -17.835 1.00 42.19 163 VAL A C 1
ATOM 1342 O O . VAL A 1 163 ? 5.293 -12.777 -18.887 1.00 42.19 163 VAL A O 1
ATOM 1345 N N . ASN A 1 164 ? 7.054 -13.544 -17.749 1.00 39.44 164 ASN A N 1
ATOM 1346 C CA . ASN A 1 164 ? 7.209 -14.730 -18.587 1.00 39.44 164 ASN A CA 1
ATOM 1347 C C . ASN A 1 164 ? 6.117 -15.703 -18.121 1.00 39.44 164 ASN A C 1
ATOM 1349 O O . ASN A 1 164 ? 6.287 -16.368 -17.106 1.00 39.44 164 ASN A O 1
ATOM 1353 N N . HIS A 1 165 ? 4.959 -15.642 -18.779 1.00 36.19 165 HIS A N 1
ATOM 1354 C CA . HIS A 1 165 ? 3.869 -16.617 -18.809 1.00 36.19 165 HIS A CA 1
ATOM 1355 C C . HIS A 1 165 ? 3.844 -17.646 -17.646 1.00 36.19 165 HIS A C 1
ATOM 1357 O O . HIS A 1 165 ? 4.175 -18.815 -17.818 1.00 36.19 165 HIS A O 1
ATOM 1363 N N . ASP A 1 166 ? 3.393 -17.228 -16.458 1.00 45.56 166 ASP A N 1
ATOM 1364 C CA . ASP A 1 166 ? 2.643 -18.101 -15.535 1.00 45.56 166 ASP A CA 1
ATOM 1365 C C . ASP A 1 166 ? 1.235 -17.504 -15.407 1.00 45.56 166 ASP A C 1
ATOM 1367 O O . ASP A 1 166 ? 0.822 -17.008 -14.355 1.00 45.56 166 ASP A O 1
ATOM 1371 N N . GLU A 1 167 ? 0.517 -17.497 -16.537 1.00 42.59 167 GLU A N 1
ATOM 1372 C CA . GLU A 1 167 ? -0.831 -16.932 -16.721 1.00 42.59 167 GLU A CA 1
ATOM 1373 C C . GLU A 1 167 ? -1.878 -17.474 -15.734 1.00 42.59 167 GLU A C 1
ATOM 1375 O O . GLU A 1 167 ? -2.973 -16.928 -15.623 1.00 42.59 167 GLU A O 1
ATOM 1380 N N . LYS A 1 168 ? -1.563 -18.533 -14.978 1.00 49.81 168 LYS A N 1
ATOM 1381 C CA . LYS A 1 168 ? -2.521 -19.194 -14.089 1.00 49.81 168 LYS A CA 1
ATOM 1382 C C . LYS A 1 168 ? -2.503 -18.689 -12.652 1.00 49.81 168 LYS A C 1
ATOM 1384 O O . LYS A 1 168 ? -3.493 -18.895 -11.955 1.00 49.81 168 LYS A O 1
ATOM 1389 N N . SER A 1 169 ? -1.412 -18.085 -12.166 1.00 55.31 169 SER A N 1
ATOM 1390 C CA . SER A 1 169 ? -1.239 -17.957 -10.709 1.00 55.31 169 SER A CA 1
ATOM 1391 C C . SER A 1 169 ? -1.409 -16.551 -10.126 1.00 55.31 169 SER A C 1
ATOM 1393 O O . SER A 1 169 ? -1.851 -16.445 -8.982 1.00 55.31 169 SER A O 1
ATOM 1395 N N . ASN A 1 170 ? -1.104 -15.472 -10.863 1.00 61.22 170 ASN A N 1
ATOM 1396 C CA . ASN A 1 170 ? -1.113 -14.085 -10.346 1.00 61.22 170 ASN A CA 1
ATOM 1397 C C . ASN A 1 170 ? -0.362 -13.919 -8.995 1.00 61.22 170 ASN A C 1
ATOM 1399 O O . ASN A 1 170 ? -0.639 -13.006 -8.210 1.00 61.22 170 ASN A O 1
ATOM 1403 N N . LYS A 1 171 ? 0.552 -14.847 -8.684 1.00 67.81 171 LYS A N 1
ATOM 1404 C CA . LYS A 1 171 ? 1.305 -14.900 -7.428 1.00 67.81 171 LYS A CA 1
ATOM 1405 C C . LYS A 1 171 ? 2.423 -13.862 -7.470 1.00 67.81 171 LYS A C 1
ATOM 1407 O O . LYS A 1 171 ? 3.004 -13.620 -8.524 1.00 67.81 171 LYS A O 1
ATOM 1412 N N . LEU A 1 172 ? 2.734 -13.269 -6.320 1.00 62.25 172 LEU A N 1
ATOM 1413 C CA . LEU A 1 172 ? 3.883 -12.369 -6.204 1.00 62.25 172 LEU A CA 1
ATOM 1414 C C . LEU A 1 172 ? 5.165 -13.175 -6.453 1.00 62.25 172 LEU A C 1
ATOM 1416 O O . LEU A 1 172 ? 5.327 -14.250 -5.863 1.00 62.25 172 LEU A O 1
ATOM 1420 N N . VAL A 1 173 ? 6.056 -12.657 -7.301 1.00 59.84 173 VAL A N 1
ATOM 1421 C CA . VAL A 1 173 ? 7.362 -13.255 -7.621 1.00 59.84 173 VAL A CA 1
ATOM 1422 C C . VAL A 1 173 ? 8.462 -12.193 -7.614 1.00 59.84 173 VAL A C 1
ATOM 1424 O O . VAL A 1 173 ? 8.261 -11.097 -8.125 1.00 59.84 173 VAL A O 1
ATOM 1427 N N . ASP A 1 174 ? 9.608 -12.514 -7.012 1.00 55.53 174 ASP A N 1
ATOM 1428 C CA . ASP A 1 174 ? 10.859 -11.741 -7.129 1.00 55.53 174 ASP A CA 1
ATOM 1429 C C . ASP A 1 174 ? 11.572 -12.124 -8.443 1.00 55.53 174 ASP A C 1
ATOM 1431 O O . ASP A 1 174 ? 11.336 -13.223 -8.949 1.00 55.53 174 ASP A O 1
ATOM 1435 N N . GLY A 1 175 ? 12.454 -11.273 -8.980 1.00 51.62 175 GLY A N 1
ATOM 1436 C CA . GLY A 1 175 ? 13.149 -11.390 -10.281 1.00 51.62 175 GLY A CA 1
ATOM 1437 C C . GLY A 1 175 ? 13.867 -12.725 -10.549 1.00 51.62 175 GLY A C 1
ATOM 1438 O O . GLY A 1 175 ? 14.188 -13.045 -11.689 1.00 51.62 175 GLY A O 1
ATOM 1439 N N . LYS A 1 176 ? 13.998 -13.579 -9.524 1.00 50.38 176 LYS A N 1
ATOM 1440 C CA . LYS A 1 176 ? 14.316 -15.014 -9.622 1.00 50.38 176 LYS A CA 1
ATOM 1441 C C . LYS A 1 176 ? 13.165 -15.916 -9.141 1.00 50.38 176 LYS A C 1
ATOM 1443 O O . LYS A 1 176 ? 13.322 -16.680 -8.193 1.00 50.38 176 LYS A O 1
ATOM 1448 N N . HIS A 1 177 ? 12.007 -15.833 -9.792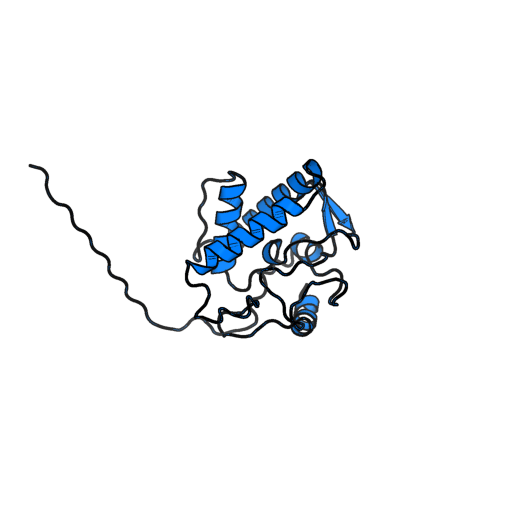 1.00 51.50 177 HIS A N 1
ATOM 1449 C CA . HIS A 1 177 ? 10.900 -16.810 -9.846 1.00 51.50 177 HIS A CA 1
ATOM 1450 C C . HIS A 1 177 ? 10.329 -17.408 -8.535 1.00 51.50 177 HIS A C 1
ATOM 1452 O O . HIS A 1 177 ? 9.544 -18.359 -8.595 1.00 51.50 177 HIS A O 1
ATOM 1458 N N . ARG A 1 178 ? 10.661 -16.901 -7.339 1.00 57.75 178 ARG A N 1
ATOM 1459 C CA . ARG A 1 178 ? 10.119 -17.452 -6.082 1.00 57.75 178 ARG A CA 1
ATOM 1460 C C . ARG A 1 178 ? 8.729 -16.898 -5.797 1.00 57.75 178 ARG A C 1
ATOM 1462 O O . ARG A 1 178 ? 8.574 -15.700 -5.592 1.00 57.75 178 ARG A O 1
ATOM 1469 N N . LYS A 1 179 ? 7.738 -17.791 -5.734 1.00 66.69 179 LYS A N 1
ATOM 1470 C CA . LYS A 1 179 ? 6.380 -17.493 -5.255 1.00 66.69 179 LYS A CA 1
ATOM 1471 C C . LYS A 1 179 ? 6.431 -17.190 -3.757 1.00 66.69 179 LYS A C 1
ATOM 1473 O O . LYS A 1 179 ? 6.927 -18.021 -3.002 1.00 66.69 179 LYS A O 1
ATOM 1478 N N . PHE A 1 180 ? 5.889 -16.052 -3.328 1.00 64.81 180 PHE A N 1
ATOM 1479 C CA . PHE A 1 180 ? 5.832 -15.703 -1.904 1.00 64.81 180 PHE A CA 1
ATOM 1480 C C . PHE A 1 180 ? 4.693 -16.445 -1.191 1.00 64.81 180 PHE A C 1
ATOM 1482 O O . PHE A 1 180 ? 3.511 -16.233 -1.483 1.00 64.81 180 PHE A O 1
ATOM 1489 N N . ASN A 1 181 ? 5.043 -17.314 -0.243 1.00 73.06 181 ASN A N 1
ATOM 1490 C CA . ASN A 1 181 ? 4.104 -17.972 0.661 1.00 73.06 181 ASN A CA 1
ATOM 1491 C C . ASN A 1 181 ? 3.870 -17.114 1.918 1.00 73.06 181 ASN A C 1
ATOM 1493 O O . ASN A 1 181 ? 4.750 -16.373 2.356 1.00 73.06 181 ASN A O 1
ATOM 1497 N N . ILE A 1 182 ? 2.703 -17.245 2.555 1.00 66.69 182 ILE A N 1
ATOM 1498 C CA . ILE A 1 182 ? 2.410 -16.554 3.823 1.00 66.69 182 ILE A CA 1
ATOM 1499 C C . ILE A 1 182 ? 3.449 -16.849 4.921 1.00 66.69 182 ILE A C 1
ATOM 1501 O O . ILE A 1 182 ? 3.729 -15.995 5.759 1.00 66.69 182 ILE A O 1
ATOM 1505 N N . ASN A 1 183 ? 4.080 -18.023 4.911 1.00 70.12 183 ASN A N 1
ATOM 1506 C CA . ASN A 1 183 ? 5.143 -18.359 5.854 1.00 70.12 183 ASN A CA 1
ATOM 1507 C C . ASN A 1 183 ? 6.461 -17.620 5.567 1.00 70.12 183 ASN A C 1
ATOM 1509 O O . ASN A 1 183 ? 7.187 -17.327 6.517 1.00 70.12 183 ASN A O 1
ATOM 1513 N N . ASP A 1 184 ? 6.736 -17.230 4.317 1.00 65.50 184 ASP A N 1
ATOM 1514 C CA . ASP A 1 184 ? 7.908 -16.409 3.973 1.00 65.50 184 ASP A CA 1
ATOM 1515 C C . ASP A 1 184 ? 7.800 -15.006 4.586 1.00 65.50 184 ASP A C 1
ATOM 1517 O O . ASP A 1 184 ? 8.800 -14.418 5.006 1.00 65.50 184 ASP A O 1
ATOM 1521 N N . LEU A 1 185 ? 6.570 -14.496 4.738 1.00 60.75 185 LEU A N 1
ATOM 1522 C CA . LEU A 1 185 ? 6.321 -13.215 5.397 1.00 60.75 185 LEU A CA 1
ATOM 1523 C C . LEU A 1 185 ? 6.740 -13.215 6.863 1.00 60.75 185 LEU A C 1
ATOM 1525 O O . LEU A 1 185 ? 7.128 -12.167 7.364 1.00 60.75 185 LEU A O 1
ATOM 1529 N N . LYS A 1 186 ? 6.691 -14.351 7.574 1.00 59.84 186 LYS A N 1
ATOM 1530 C CA . LYS A 1 186 ? 7.068 -14.398 9.001 1.00 59.84 186 LYS A CA 1
ATOM 1531 C C . LYS A 1 186 ? 8.530 -13.997 9.203 1.00 59.84 186 LYS A C 1
ATOM 1533 O O . LYS A 1 186 ? 8.845 -13.323 10.178 1.00 59.84 186 LYS A O 1
ATOM 1538 N N . ARG A 1 187 ? 9.392 -14.345 8.242 1.00 52.78 187 ARG A N 1
ATOM 1539 C CA . ARG A 1 187 ? 10.814 -13.970 8.213 1.00 52.78 187 ARG A CA 1
ATOM 1540 C C . ARG A 1 187 ? 11.043 -12.525 7.757 1.00 52.78 187 ARG A C 1
ATOM 1542 O O . ARG A 1 187 ? 12.051 -11.928 8.116 1.00 52.78 187 ARG A O 1
ATOM 1549 N N . LEU A 1 188 ? 10.122 -11.962 6.973 1.00 49.66 188 LEU A N 1
ATOM 1550 C CA . LEU A 1 188 ? 10.160 -10.559 6.548 1.00 49.66 188 LEU A CA 1
ATOM 1551 C C . LEU A 1 188 ? 9.585 -9.619 7.617 1.00 49.66 188 LEU A C 1
ATOM 1553 O O . LEU A 1 188 ? 10.081 -8.515 7.778 1.00 49.66 188 LEU A O 1
ATOM 1557 N N . ASN A 1 189 ? 8.598 -10.061 8.397 1.00 44.44 189 ASN A N 1
ATOM 1558 C CA . ASN A 1 189 ? 7.966 -9.268 9.454 1.00 44.44 189 ASN A CA 1
ATOM 1559 C C . ASN A 1 189 ? 8.875 -9.017 10.657 1.00 44.44 189 ASN A C 1
ATOM 1561 O O . ASN A 1 189 ? 8.665 -8.051 11.374 1.00 44.44 189 ASN A O 1
ATOM 1565 N N . SER A 1 190 ? 9.892 -9.858 10.862 1.00 42.97 190 SER A N 1
ATOM 1566 C CA . SER A 1 190 ? 10.967 -9.602 11.829 1.00 42.97 190 SER A CA 1
ATOM 1567 C C . SER A 1 190 ? 11.980 -8.553 11.350 1.00 42.97 190 SER A C 1
ATOM 1569 O O . SER A 1 190 ? 12.925 -8.256 12.072 1.00 42.97 190 SER A O 1
ATOM 1571 N N . LEU A 1 191 ? 11.834 -8.047 10.120 1.00 34.69 191 LEU A N 1
ATOM 1572 C CA . LEU A 1 191 ? 12.663 -6.985 9.543 1.00 34.69 191 LEU A CA 1
ATOM 1573 C C . LEU A 1 191 ? 11.935 -5.624 9.499 1.00 34.69 191 LEU A C 1
ATOM 1575 O O . LEU A 1 191 ? 12.530 -4.661 9.018 1.00 34.69 191 LEU A O 1
ATOM 1579 N N . PHE A 1 192 ? 10.687 -5.552 9.988 1.00 37.44 192 PHE A N 1
ATOM 1580 C CA . PHE A 1 192 ? 9.934 -4.316 10.262 1.00 37.44 192 PHE A CA 1
ATOM 1581 C C . PHE A 1 192 ? 9.979 -3.987 11.759 1.00 37.44 192 PHE A C 1
ATOM 1583 O O . PHE A 1 192 ? 10.000 -2.781 12.099 1.00 37.44 192 PHE A O 1
#